Protein AF-0000000072569684 (afdb_homodimer)

Structure (mmCIF, N/CA/C/O backbone):
data_AF-0000000072569684-model_v1
#
loop_
_entity.id
_entity.type
_entity.pdbx_description
1 polymer 'Uridine kinase'
#
loop_
_atom_site.group_PDB
_atom_site.id
_atom_site.type_symbol
_atom_site.label_atom_id
_atom_site.label_alt_id
_atom_site.label_comp_id
_atom_site.label_asym_id
_atom_site.label_entity_id
_atom_site.label_seq_id
_atom_site.pdbx_PDB_ins_code
_atom_site.Cartn_x
_atom_site.Cartn_y
_atom_site.Cartn_z
_atom_site.occupancy
_atom_site.B_iso_or_equiv
_atom_site.auth_seq_id
_atom_site.auth_comp_id
_atom_site.auth_asym_id
_atom_site.auth_atom_id
_atom_site.pdbx_PDB_model_num
ATOM 1 N N . MET A 1 1 ? 12.156 6.102 20.734 1 83.94 1 MET A N 1
ATOM 2 C CA . MET A 1 1 ? 10.703 6.051 20.625 1 83.94 1 MET A CA 1
ATOM 3 C C . MET A 1 1 ? 10.234 6.598 19.281 1 83.94 1 MET A C 1
ATOM 5 O O . MET A 1 1 ? 10.82 7.547 18.75 1 83.94 1 MET A O 1
ATOM 9 N N . SER A 1 2 ? 9.258 5.988 18.484 1 95.56 2 SER A N 1
ATOM 10 C CA . SER A 1 2 ? 8.852 6.32 17.125 1 95.56 2 SER A CA 1
ATOM 11 C C . SER A 1 2 ? 8.078 7.629 17.078 1 95.56 2 SER A C 1
ATOM 13 O O . SER A 1 2 ? 7.301 7.926 17.984 1 95.56 2 SER A O 1
ATOM 15 N N . LYS A 1 3 ? 8.32 8.508 16.219 1 98 3 LYS A N 1
ATOM 16 C CA . LYS A 1 3 ? 7.535 9.703 15.945 1 98 3 LYS A CA 1
ATOM 17 C C . LYS A 1 3 ? 6.422 9.422 14.938 1 98 3 LYS A C 1
ATOM 19 O O . LYS A 1 3 ? 6.574 8.57 14.055 1 98 3 LYS A O 1
ATOM 24 N N . LEU A 1 4 ? 5.359 10.133 15.156 1 98.62 4 LEU A N 1
ATOM 25 C CA . LEU A 1 4 ? 4.238 10.016 14.227 1 98.62 4 LEU A CA 1
ATOM 26 C C . LEU A 1 4 ? 3.965 11.352 13.547 1 98.62 4 LEU A C 1
ATOM 28 O O . LEU A 1 4 ? 3.783 12.375 14.211 1 98.62 4 LEU A O 1
ATOM 32 N N . ILE A 1 5 ? 4.008 11.367 12.25 1 98.75 5 ILE A N 1
ATOM 33 C CA . ILE A 1 5 ? 3.615 12.516 11.453 1 98.75 5 ILE A CA 1
ATOM 34 C C . ILE A 1 5 ? 2.26 12.258 10.797 1 98.75 5 ILE A C 1
ATOM 36 O O . ILE A 1 5 ? 2.086 11.258 10.094 1 98.75 5 ILE A O 1
ATOM 40 N N . ILE A 1 6 ? 1.317 13.086 11.055 1 98.81 6 ILE A N 1
ATOM 41 C CA . ILE A 1 6 ? -0.004 12.969 10.445 1 98.81 6 ILE A CA 1
ATOM 42 C C . ILE A 1 6 ? -0.241 14.141 9.5 1 98.81 6 ILE A C 1
ATOM 44 O O . ILE A 1 6 ? -0.074 15.305 9.883 1 98.81 6 ILE A O 1
ATOM 48 N N . ILE A 1 7 ? -0.603 13.82 8.289 1 98.81 7 ILE A N 1
ATOM 49 C CA . ILE A 1 7 ? -0.907 14.844 7.297 1 98.81 7 ILE A CA 1
ATOM 50 C C . ILE A 1 7 ? -2.314 14.625 6.746 1 98.81 7 ILE A C 1
ATOM 52 O O . ILE A 1 7 ? -2.557 13.672 6 1 98.81 7 ILE A O 1
ATOM 56 N N . ARG A 1 8 ? -3.201 15.516 7.113 1 98.75 8 ARG A N 1
ATOM 57 C CA . ARG A 1 8 ? -4.586 15.461 6.656 1 98.75 8 ARG A CA 1
ATOM 58 C C . ARG A 1 8 ? -4.875 16.578 5.66 1 98.75 8 ARG A C 1
ATOM 60 O O . ARG A 1 8 ? -4.125 17.562 5.582 1 98.75 8 ARG A O 1
ATOM 67 N N . GLY A 1 9 ? -5.969 16.406 4.922 1 97.94 9 GLY A N 1
ATOM 68 C CA . GLY A 1 9 ? -6.453 17.375 3.951 1 97.94 9 GLY A CA 1
ATOM 69 C C . GLY A 1 9 ? -7.301 16.75 2.855 1 97.94 9 GLY A C 1
ATOM 70 O O . GLY A 1 9 ? -7.238 15.547 2.629 1 97.94 9 GLY A O 1
ATOM 71 N N . ASN A 1 10 ? -7.988 17.609 2.119 1 97.56 10 ASN A N 1
ATOM 72 C CA . ASN A 1 10 ? -8.883 17.125 1.073 1 97.56 10 ASN A CA 1
ATOM 73 C C . ASN A 1 10 ? -8.109 16.625 -0.144 1 97.56 10 ASN A C 1
ATOM 75 O O . ASN A 1 10 ? -6.898 16.812 -0.231 1 97.56 10 ASN A O 1
ATOM 79 N N . SER A 1 11 ? -8.883 15.844 -0.98 1 95.62 11 SER A N 1
ATOM 80 C CA . SER A 1 11 ? -8.297 15.367 -2.23 1 95.62 11 SER A CA 1
ATOM 81 C C . SER A 1 11 ? -7.688 16.516 -3.027 1 95.62 11 SER A C 1
ATOM 83 O O . SER A 1 11 ? -8.281 17.594 -3.117 1 95.62 11 SER A O 1
ATOM 85 N N . GLY A 1 12 ? -6.484 16.344 -3.51 1 95.44 12 GLY A N 1
ATOM 86 C CA . GLY A 1 12 ? -5.848 17.344 -4.34 1 95.44 12 GLY A CA 1
ATOM 87 C C . GLY A 1 12 ? -5.066 18.375 -3.535 1 95.44 12 GLY A C 1
ATOM 88 O O . GLY A 1 12 ? -4.5 19.312 -4.102 1 95.44 12 GLY A O 1
ATOM 89 N N . SER A 1 13 ? -4.98 18.25 -2.25 1 96.81 13 SER A N 1
ATOM 90 C CA . SER A 1 13 ? -4.355 19.25 -1.402 1 96.81 13 SER A CA 1
ATOM 91 C C . SER A 1 13 ? -2.838 19.125 -1.411 1 96.81 13 SER A C 1
ATOM 93 O O . SER A 1 13 ? -2.127 20.047 -0.994 1 96.81 13 SER A O 1
ATOM 95 N N . GLY A 1 14 ? -2.322 17.969 -1.805 1 96.25 14 GLY A N 1
ATOM 96 C CA . GLY A 1 14 ? -0.879 17.797 -1.874 1 96.25 14 GLY A CA 1
ATOM 97 C C . GLY A 1 14 ? -0.327 16.938 -0.76 1 96.25 14 GLY A C 1
ATOM 98 O O . GLY A 1 14 ? 0.888 16.766 -0.644 1 96.25 14 GLY A O 1
ATOM 99 N N . LYS A 1 15 ? -1.155 16.312 0.035 1 97.12 15 LYS A N 1
ATOM 100 C CA . LYS A 1 15 ? -0.737 15.477 1.159 1 97.12 15 LYS A CA 1
ATOM 101 C C . LYS A 1 15 ? 0.179 14.344 0.697 1 97.12 15 LYS A C 1
ATOM 103 O O . LYS A 1 15 ? 1.231 14.109 1.293 1 97.12 15 LYS A O 1
ATOM 108 N N . THR A 1 16 ? -0.284 13.672 -0.323 1 97.06 16 THR A N 1
ATOM 109 C CA . THR A 1 16 ? 0.464 12.523 -0.822 1 97.06 16 THR A CA 1
ATOM 110 C C . THR A 1 16 ? 1.847 12.945 -1.309 1 97.06 16 THR A C 1
ATOM 112 O O . THR A 1 16 ? 2.842 12.273 -1.035 1 97.06 16 THR A O 1
ATOM 115 N N . THR A 1 17 ? 1.918 14.039 -1.986 1 96.56 17 THR A N 1
ATOM 116 C CA . THR A 1 17 ? 3.17 14.562 -2.518 1 96.56 17 THR A CA 1
ATOM 117 C C . THR A 1 17 ? 4.156 14.852 -1.391 1 96.56 17 THR A C 1
ATOM 119 O O . THR A 1 17 ? 5.305 14.398 -1.434 1 96.56 17 THR A O 1
ATOM 122 N N . ILE A 1 18 ? 3.738 15.539 -0.38 1 98.38 18 ILE A N 1
ATOM 123 C CA . ILE A 1 18 ? 4.691 15.93 0.652 1 98.38 18 ILE A CA 1
ATOM 124 C C . ILE A 1 18 ? 5.027 14.734 1.531 1 98.38 18 ILE A C 1
ATOM 126 O O . ILE A 1 18 ? 6.145 14.617 2.041 1 98.38 18 ILE A O 1
ATOM 130 N N . ALA A 1 19 ? 4.074 13.805 1.758 1 98.69 19 ALA A N 1
ATOM 131 C CA . ALA A 1 19 ? 4.352 12.586 2.518 1 98.69 19 ALA A CA 1
ATOM 132 C C . ALA A 1 19 ? 5.461 11.773 1.863 1 98.69 19 ALA A C 1
ATOM 134 O O . ALA A 1 19 ? 6.387 11.312 2.541 1 98.69 19 ALA A O 1
ATOM 135 N N . LYS A 1 20 ? 5.383 11.617 0.572 1 97.88 20 LYS A N 1
ATOM 136 C CA . LYS A 1 20 ? 6.398 10.875 -0.169 1 97.88 20 LYS A CA 1
ATOM 137 C C . LYS A 1 20 ? 7.746 11.586 -0.123 1 97.88 20 LYS A C 1
ATOM 139 O O . LYS A 1 20 ? 8.789 10.953 0.049 1 97.88 20 LYS A O 1
ATOM 144 N N . ALA A 1 21 ? 7.707 12.883 -0.291 1 98.19 21 ALA A N 1
ATOM 145 C CA . ALA A 1 21 ? 8.938 13.672 -0.223 1 98.19 21 ALA A CA 1
ATOM 146 C C . ALA A 1 21 ? 9.594 13.539 1.15 1 98.19 21 ALA A C 1
ATOM 148 O O . ALA A 1 21 ? 10.812 13.414 1.252 1 98.19 21 ALA A O 1
ATOM 149 N N . LEU A 1 22 ? 8.781 13.602 2.186 1 98.31 22 LEU A N 1
ATOM 150 C CA . LEU A 1 22 ? 9.281 13.453 3.549 1 98.31 22 LEU A CA 1
ATOM 151 C C . LEU A 1 22 ? 9.93 12.086 3.744 1 98.31 22 LEU A C 1
ATOM 153 O O . LEU A 1 22 ? 11.016 11.984 4.309 1 98.31 22 LEU A O 1
ATOM 157 N N . GLN A 1 23 ? 9.258 11.047 3.289 1 98.31 23 GLN A N 1
ATOM 158 C CA . GLN A 1 23 ? 9.805 9.695 3.416 1 98.31 23 GLN A CA 1
ATOM 159 C C . GLN A 1 23 ? 11.164 9.586 2.727 1 98.31 23 GLN A C 1
ATOM 161 O O . GLN A 1 23 ? 12.102 9.008 3.281 1 98.31 23 GLN A O 1
ATOM 166 N N . GLN A 1 24 ? 11.211 10.148 1.54 1 96.38 24 GLN A N 1
ATOM 167 C CA . GLN A 1 24 ? 12.453 10.117 0.786 1 96.38 24 GLN A CA 1
ATOM 168 C C . GLN A 1 24 ? 13.562 10.875 1.517 1 96.38 24 GLN A C 1
ATOM 170 O O . GLN A 1 24 ? 14.695 10.391 1.609 1 96.38 24 GLN A O 1
ATOM 175 N N . LYS A 1 25 ? 13.25 11.977 2 1 96.5 25 LYS A N 1
ATOM 176 C CA . LYS A 1 25 ? 14.234 12.836 2.65 1 96.5 25 LYS A CA 1
ATOM 177 C C . LYS A 1 25 ? 14.703 12.234 3.971 1 96.5 25 LYS A C 1
ATOM 179 O O . LYS A 1 25 ? 15.883 12.336 4.32 1 96.5 25 LYS A O 1
ATOM 184 N N . LEU A 1 26 ? 13.789 11.672 4.734 1 96.25 26 LEU A N 1
ATOM 185 C CA . LEU A 1 26 ? 14.102 11.117 6.047 1 96.25 26 LEU A CA 1
ATOM 186 C C . LEU A 1 26 ? 14.859 9.805 5.91 1 96.25 26 LEU A C 1
ATOM 188 O O . LEU A 1 26 ? 15.664 9.453 6.781 1 96.25 26 LEU A O 1
ATOM 192 N N . GLY A 1 27 ? 14.586 9.086 4.828 1 89.44 27 GLY A N 1
ATOM 193 C CA . GLY A 1 27 ? 15.43 7.953 4.488 1 89.44 27 GLY A CA 1
ATOM 194 C C . GLY A 1 27 ? 14.984 6.66 5.148 1 89.44 27 GLY A C 1
ATOM 195 O O . GLY A 1 27 ? 13.812 6.289 5.07 1 89.44 27 GLY A O 1
ATOM 196 N N . ASN A 1 28 ? 15.875 6.082 6.043 1 85.88 28 ASN A N 1
ATOM 197 C CA . ASN A 1 28 ? 15.688 4.699 6.477 1 85.88 28 ASN A CA 1
ATOM 198 C C . ASN A 1 28 ? 14.727 4.609 7.66 1 85.88 28 ASN A C 1
ATOM 200 O O . ASN A 1 28 ? 14.695 5.5 8.508 1 85.88 28 ASN A O 1
ATOM 204 N N . ASN A 1 29 ? 13.977 3.531 7.746 1 94.56 29 ASN A N 1
ATOM 205 C CA . ASN A 1 29 ? 13.086 3.135 8.828 1 94.56 29 ASN A CA 1
ATOM 206 C C . ASN A 1 29 ? 11.922 4.113 8.992 1 94.56 29 ASN A C 1
ATOM 208 O O . ASN A 1 29 ? 11.57 4.484 10.109 1 94.56 29 ASN A O 1
ATOM 212 N N . VAL A 1 30 ? 11.523 4.719 7.859 1 98.12 30 VAL A N 1
ATOM 213 C CA . VAL A 1 30 ? 10.344 5.57 7.82 1 98.12 30 VAL A CA 1
ATOM 214 C C . VAL A 1 30 ? 9.211 4.848 7.094 1 98.12 30 VAL A C 1
ATOM 216 O O . VAL A 1 30 ? 9.344 4.504 5.918 1 98.12 30 VAL A O 1
ATOM 219 N N . MET A 1 31 ? 8.172 4.629 7.828 1 98.56 31 MET A N 1
ATOM 220 C CA . MET A 1 31 ? 7 3.949 7.273 1 98.56 31 MET A CA 1
ATOM 221 C C . MET A 1 31 ? 5.945 4.957 6.832 1 98.56 31 MET A C 1
ATOM 223 O O . MET A 1 31 ? 5.613 5.883 7.578 1 98.56 31 MET A O 1
ATOM 227 N N . LEU A 1 32 ? 5.441 4.824 5.629 1 98.88 32 LEU A N 1
ATOM 228 C CA . LEU A 1 32 ? 4.379 5.672 5.102 1 98.88 32 LEU A CA 1
ATOM 229 C C . LEU A 1 32 ? 3.074 4.895 4.977 1 98.88 32 LEU A C 1
ATOM 231 O O . LEU A 1 32 ? 3 3.914 4.234 1 98.88 32 LEU A O 1
ATOM 235 N N . ILE A 1 33 ? 2.104 5.312 5.719 1 98.88 33 ILE A N 1
ATOM 236 C CA . ILE A 1 33 ? 0.753 4.766 5.652 1 98.88 33 ILE A CA 1
ATOM 237 C C . ILE A 1 33 ? -0.161 5.746 4.918 1 98.88 33 ILE A C 1
ATOM 239 O O . ILE A 1 33 ? -0.504 6.805 5.449 1 98.88 33 ILE A O 1
ATOM 243 N N . SER A 1 34 ? -0.512 5.398 3.727 1 98.75 34 SER A N 1
ATOM 244 C CA . SER A 1 34 ? -1.445 6.184 2.924 1 98.75 34 SER A CA 1
ATOM 245 C C . SER A 1 34 ? -2.863 5.633 3.029 1 98.75 34 SER A C 1
ATOM 247 O O . SER A 1 34 ? -3.104 4.465 2.721 1 98.75 34 SER A O 1
ATOM 249 N N . GLN A 1 35 ? -3.738 6.438 3.453 1 98.44 35 GLN A N 1
ATOM 250 C CA . GLN A 1 35 ? -5.137 6.035 3.572 1 98.44 35 GLN A CA 1
ATOM 251 C C . GLN A 1 35 ? -5.652 5.441 2.264 1 98.44 35 GLN A C 1
ATOM 253 O O . GLN A 1 35 ? -6.336 4.418 2.268 1 98.44 35 GLN A O 1
ATOM 258 N N . ASP A 1 36 ? -5.355 6.086 1.163 1 96 36 ASP A N 1
ATOM 259 C CA . ASP A 1 36 ? -5.867 5.637 -0.128 1 96 36 ASP A CA 1
ATOM 260 C C . ASP A 1 36 ? -5.258 4.297 -0.527 1 96 36 ASP A C 1
ATOM 262 O O . ASP A 1 36 ? -5.934 3.447 -1.111 1 96 36 ASP A O 1
ATOM 266 N N . VAL A 1 37 ? -4.004 4.09 -0.281 1 97.38 37 VAL A N 1
ATOM 267 C CA . VAL A 1 37 ? -3.367 2.812 -0.583 1 97.38 37 VAL A CA 1
ATOM 268 C C . VAL A 1 37 ? -4.043 1.698 0.215 1 97.38 37 VAL A C 1
ATOM 270 O O . VAL A 1 37 ? -4.387 0.652 -0.339 1 97.38 37 VAL A O 1
ATOM 273 N N . ILE A 1 38 ? -4.289 1.916 1.515 1 98.31 38 ILE A N 1
ATOM 274 C CA . ILE A 1 38 ? -4.895 0.91 2.381 1 98.31 38 ILE A CA 1
ATOM 275 C C . ILE A 1 38 ? -6.32 0.625 1.918 1 98.31 38 ILE A C 1
ATOM 277 O O . ILE A 1 38 ? -6.715 -0.536 1.778 1 98.31 38 ILE A O 1
ATOM 281 N N . ARG A 1 39 ? -7.07 1.648 1.577 1 96 39 ARG A N 1
ATOM 282 C CA . ARG A 1 39 ? -8.477 1.487 1.237 1 96 39 ARG A CA 1
ATOM 283 C C . ARG A 1 39 ? -8.641 0.929 -0.172 1 96 39 ARG A C 1
ATOM 285 O O . ARG A 1 39 ? -9.375 -0.039 -0.382 1 96 39 ARG A O 1
ATOM 292 N N . ARG A 1 40 ? -7.953 1.563 -1.142 1 93.88 40 ARG A N 1
ATOM 293 C CA . ARG A 1 40 ? -8.25 1.292 -2.545 1 93.88 40 ARG A CA 1
ATOM 294 C C . ARG A 1 40 ? -7.418 0.122 -3.062 1 93.88 40 ARG A C 1
ATOM 296 O O . ARG A 1 40 ? -7.93 -0.737 -3.783 1 93.88 40 ARG A O 1
ATOM 303 N N . GLU A 1 41 ? -6.188 0.118 -2.641 1 95.69 41 GLU A N 1
ATOM 304 C CA . GLU A 1 41 ? -5.305 -0.877 -3.242 1 95.69 41 GLU A CA 1
ATOM 305 C C . GLU A 1 41 ? -5.309 -2.174 -2.438 1 95.69 41 GLU A C 1
ATOM 307 O O . GLU A 1 41 ? -5.355 -3.266 -3.012 1 95.69 41 GLU A O 1
ATOM 312 N N . ILE A 1 42 ? -5.312 -2.078 -1.148 1 98.31 42 ILE A N 1
ATOM 313 C CA . ILE A 1 42 ? -5.137 -3.268 -0.324 1 98.31 42 ILE A CA 1
ATOM 314 C C . ILE A 1 42 ? -6.496 -3.883 -0.009 1 98.31 42 ILE A C 1
ATOM 316 O O . ILE A 1 42 ? -6.703 -5.082 -0.204 1 98.31 42 ILE A O 1
ATOM 320 N N . LEU A 1 43 ? -7.484 -3.051 0.385 1 97.94 43 LEU A N 1
ATOM 321 C CA . LEU A 1 43 ? -8.742 -3.596 0.884 1 97.94 43 LEU A CA 1
ATOM 322 C C . LEU A 1 43 ? -9.844 -3.461 -0.16 1 97.94 43 LEU A C 1
ATOM 324 O O . LEU A 1 43 ? -10.875 -4.129 -0.069 1 97.94 43 LEU A O 1
ATOM 328 N N . HIS A 1 44 ? -9.703 -2.561 -1.106 1 96.12 44 HIS A N 1
ATOM 329 C CA . HIS A 1 44 ? -10.703 -2.293 -2.135 1 96.12 44 HIS A CA 1
ATOM 330 C C . HIS A 1 44 ? -12.047 -1.942 -1.514 1 96.12 44 HIS A C 1
ATOM 332 O O . HIS A 1 44 ? -13.07 -2.557 -1.842 1 96.12 44 HIS A O 1
ATOM 338 N N . VAL A 1 45 ? -12.016 -0.91 -0.632 1 95.69 45 VAL A N 1
ATOM 339 C CA . VAL A 1 45 ? -13.234 -0.505 0.062 1 95.69 45 VAL A CA 1
ATOM 340 C C . VAL A 1 45 ? -13.414 1.008 -0.043 1 95.69 45 VAL A C 1
ATOM 342 O O . VAL A 1 45 ? -12.453 1.733 -0.314 1 95.69 45 VAL A O 1
ATOM 345 N N . HIS A 1 46 ? -14.586 1.469 0.174 1 92.44 46 HIS A N 1
ATOM 346 C CA . HIS A 1 46 ? -14.891 2.895 0.231 1 92.44 46 HIS A CA 1
ATOM 347 C C . HIS A 1 46 ? -14.648 3.455 1.628 1 92.44 46 HIS A C 1
ATOM 349 O O . HIS A 1 46 ? -14.586 2.701 2.602 1 92.44 46 HIS A O 1
ATOM 355 N N . ASP A 1 47 ? -14.5 4.738 1.71 1 94.44 47 ASP A N 1
ATOM 356 C CA . ASP A 1 47 ? -14.414 5.398 3.01 1 94.44 47 ASP A CA 1
ATOM 357 C C . ASP A 1 47 ? -15.812 5.629 3.594 1 94.44 47 ASP A C 1
ATOM 359 O O . ASP A 1 47 ? -16.812 5.344 2.941 1 94.44 47 ASP A O 1
ATOM 363 N N . GLY A 1 48 ? -15.844 6.066 4.953 1 94.12 48 GLY A N 1
ATOM 364 C CA . GLY A 1 48 ? -17.109 6.324 5.629 1 94.12 48 GLY A CA 1
ATOM 365 C C . GLY A 1 48 ? -17.031 6.145 7.133 1 94.12 48 GLY A C 1
ATOM 366 O O . GLY A 1 48 ? -15.953 5.887 7.676 1 94.12 48 GLY A O 1
ATOM 367 N N . ILE A 1 49 ? -18.062 6.344 7.91 1 91.31 49 ILE A N 1
ATOM 368 C CA . ILE A 1 49 ? -18.156 6.27 9.367 1 91.31 49 ILE A CA 1
ATOM 369 C C . ILE A 1 49 ? -17.672 4.902 9.844 1 91.31 49 ILE A C 1
ATOM 371 O O . ILE A 1 49 ? -16.984 4.801 10.852 1 91.31 49 ILE A O 1
ATOM 375 N N . ASP A 1 50 ? -17.875 3.85 9.148 1 90.69 50 ASP A N 1
ATOM 376 C CA . ASP A 1 50 ? -17.484 2.49 9.516 1 90.69 50 ASP A CA 1
ATOM 377 C C . ASP A 1 50 ? -16.609 1.863 8.43 1 90.69 50 ASP A C 1
ATOM 379 O O . ASP A 1 50 ? -16.812 0.705 8.055 1 90.69 50 ASP A O 1
ATOM 383 N N . THR A 1 51 ? -15.695 2.732 8.133 1 93.88 51 THR A N 1
ATOM 384 C CA . THR A 1 51 ? -14.828 2.234 7.07 1 93.88 51 THR A CA 1
ATOM 385 C C . THR A 1 51 ? -14.047 1.012 7.543 1 93.88 51 THR A C 1
ATOM 387 O O . THR A 1 51 ? -13.578 0.968 8.68 1 93.88 51 THR A O 1
ATOM 390 N N . LYS A 1 52 ? -13.867 0.071 6.695 1 94.56 52 LYS A N 1
ATOM 391 C CA . LYS A 1 52 ? -13.117 -1.152 6.969 1 94.56 52 LYS A CA 1
ATOM 392 C C . LYS A 1 52 ? -11.617 -0.883 7.008 1 94.56 52 LYS A C 1
ATOM 394 O O . LYS A 1 52 ? -10.844 -1.719 7.477 1 94.56 52 LYS A O 1
ATOM 399 N N . ALA A 1 53 ? -11.234 0.275 6.559 1 96.69 53 ALA A N 1
ATOM 400 C CA . ALA A 1 53 ? -9.82 0.616 6.512 1 96.69 53 ALA A CA 1
ATOM 401 C C . ALA A 1 53 ? -9.297 0.972 7.902 1 96.69 53 ALA A C 1
ATOM 403 O O . ALA A 1 53 ? -8.109 0.795 8.188 1 96.69 53 ALA A O 1
ATOM 404 N N . LEU A 1 54 ? -10.203 1.471 8.727 1 98.06 54 LEU A N 1
ATOM 405 C CA . LEU A 1 54 ? -9.82 2.029 10.016 1 98.06 54 LEU A CA 1
ATOM 406 C C . LEU A 1 54 ? -9.094 0.99 10.867 1 98.06 54 LEU A C 1
ATOM 408 O O . LEU A 1 54 ? -7.996 1.246 11.367 1 98.06 54 LEU A O 1
ATOM 412 N N . PRO A 1 55 ? -9.57 -0.268 11.031 1 98 55 PRO A N 1
ATOM 413 C CA . PRO A 1 55 ? -8.859 -1.255 11.852 1 98 55 PRO A CA 1
ATOM 414 C C . PRO A 1 55 ? -7.469 -1.586 11.297 1 98 55 PRO A C 1
ATOM 416 O O . PRO A 1 55 ? -6.52 -1.752 12.07 1 98 55 PRO A O 1
ATOM 419 N N . LEU A 1 56 ? -7.336 -1.668 10.016 1 98.5 56 LEU A N 1
ATOM 420 C CA . LEU A 1 56 ? -6.031 -1.991 9.445 1 98.5 56 LEU A CA 1
ATOM 421 C C . LEU A 1 56 ? -5.059 -0.829 9.617 1 98.5 56 LEU A C 1
ATOM 423 O O . LEU A 1 56 ? -3.877 -1.039 9.898 1 98.5 56 LEU A O 1
ATOM 427 N N . ILE A 1 57 ? -5.543 0.408 9.438 1 98.75 57 ILE A N 1
ATOM 428 C CA . ILE A 1 57 ? -4.676 1.565 9.641 1 98.75 57 ILE A CA 1
ATOM 429 C C . ILE A 1 57 ? -4.176 1.589 11.086 1 98.75 57 ILE A C 1
ATOM 431 O O . ILE A 1 57 ? -2.996 1.854 11.336 1 98.75 57 ILE A O 1
ATOM 435 N N . LYS A 1 58 ? -5.062 1.265 12.023 1 98.62 58 LYS A N 1
ATOM 436 C CA . LYS A 1 58 ? -4.656 1.188 13.422 1 98.62 58 LYS A CA 1
ATOM 437 C C . LYS A 1 58 ? -3.574 0.128 13.617 1 98.62 58 LYS A C 1
ATOM 439 O O . LYS A 1 58 ? -2.578 0.371 14.305 1 98.62 58 LYS A O 1
ATOM 444 N N . GLU A 1 59 ? -3.766 -1.023 13.008 1 98.44 59 GLU A N 1
ATOM 445 C CA . GLU A 1 59 ? -2.783 -2.102 13.078 1 98.44 59 GLU A CA 1
ATOM 446 C C . GLU A 1 59 ? -1.433 -1.655 12.523 1 98.44 59 GLU A C 1
ATOM 448 O O . GLU A 1 59 ? -0.39 -1.921 13.125 1 98.44 59 GLU A O 1
ATOM 453 N N . LEU A 1 60 ? -1.469 -0.957 11.461 1 98.69 60 LEU A N 1
ATOM 454 C CA . LEU A 1 60 ? -0.242 -0.532 10.797 1 98.69 60 LEU A CA 1
ATOM 455 C C . LEU A 1 60 ? 0.462 0.556 11.602 1 98.69 60 LEU A C 1
ATOM 457 O O . LEU A 1 60 ? 1.693 0.594 11.656 1 98.69 60 LEU A O 1
ATOM 461 N N . ILE A 1 61 ? -0.302 1.443 12.156 1 98.75 61 ILE A N 1
ATOM 462 C CA . ILE A 1 61 ? 0.276 2.484 13 1 98.75 61 ILE A CA 1
ATOM 463 C C . ILE A 1 61 ? 1.026 1.846 14.172 1 98.75 61 ILE A C 1
ATOM 465 O O . ILE A 1 61 ? 2.152 2.242 14.484 1 98.75 61 ILE A O 1
ATOM 469 N N . LEU A 1 62 ? 0.448 0.86 14.805 1 98.38 62 LEU A N 1
ATOM 470 C CA . LEU A 1 62 ? 1.068 0.194 15.938 1 98.38 62 LEU A CA 1
ATOM 471 C C . LEU A 1 62 ? 2.293 -0.602 15.5 1 98.38 62 LEU A C 1
ATOM 473 O O . LEU A 1 62 ? 3.314 -0.608 16.203 1 98.38 62 LEU A O 1
ATOM 477 N N . TYR A 1 63 ? 2.172 -1.262 14.391 1 98.44 63 TYR A N 1
ATOM 478 C CA . TYR A 1 63 ? 3.336 -1.945 13.844 1 98.44 63 TYR A CA 1
ATOM 479 C C . TYR A 1 63 ? 4.484 -0.969 13.609 1 98.44 63 TYR A C 1
ATOM 481 O O . TYR A 1 63 ? 5.621 -1.233 14.008 1 98.44 63 TYR A O 1
ATOM 489 N N . GLY A 1 64 ? 4.168 0.163 12.898 1 98.19 64 GLY A N 1
ATOM 490 C CA . GLY A 1 64 ? 5.18 1.174 12.633 1 98.19 64 GLY A CA 1
ATOM 491 C C . GLY A 1 64 ? 5.805 1.733 13.898 1 98.19 64 GLY A C 1
ATOM 492 O O . GLY A 1 64 ? 7.02 1.941 13.953 1 98.19 64 GLY A O 1
ATOM 493 N N . LYS A 1 65 ? 4.957 1.952 14.898 1 98.38 65 LYS A N 1
ATOM 494 C CA . LYS A 1 65 ? 5.453 2.463 16.172 1 98.38 65 LYS A CA 1
ATOM 495 C C . LYS A 1 65 ? 6.535 1.552 16.75 1 98.38 65 LYS A C 1
ATOM 497 O O . LYS A 1 65 ? 7.543 2.029 17.266 1 98.38 65 LYS A O 1
ATOM 502 N N . ASP A 1 66 ? 6.34 0.228 16.578 1 97.75 66 ASP A N 1
ATOM 503 C CA . ASP A 1 66 ? 7.211 -0.75 17.219 1 97.75 66 ASP A CA 1
ATOM 504 C C . ASP A 1 66 ? 8.414 -1.087 16.328 1 97.75 66 ASP A C 1
ATOM 506 O O . ASP A 1 66 ? 9.398 -1.646 16.812 1 97.75 66 ASP A O 1
ATOM 510 N N . ASN A 1 67 ? 8.367 -0.703 15.055 1 97.06 67 ASN A N 1
ATOM 511 C CA . ASN A 1 67 ? 9.375 -1.252 14.156 1 97.06 67 ASN A CA 1
ATOM 512 C C . ASN A 1 67 ? 10.07 -0.154 13.359 1 97.06 67 ASN A C 1
ATOM 514 O O . ASN A 1 67 ? 11.047 -0.418 12.648 1 97.06 67 ASN A O 1
ATOM 518 N N . CYS A 1 68 ? 9.609 1.088 13.422 1 97.5 68 CYS A N 1
ATOM 519 C CA . CYS A 1 68 ? 10.164 2.172 12.625 1 97.5 68 CYS A CA 1
ATOM 520 C C . CYS A 1 68 ? 10.492 3.381 13.492 1 97.5 68 CYS A C 1
ATOM 522 O O . CYS A 1 68 ? 9.938 3.535 14.578 1 97.5 68 CYS A O 1
ATOM 524 N N . ASP A 1 69 ? 11.383 4.23 13.031 1 97.25 69 ASP A N 1
ATOM 525 C CA . ASP A 1 69 ? 11.734 5.457 13.734 1 97.25 69 ASP A CA 1
ATOM 526 C C . ASP A 1 69 ? 10.648 6.52 13.562 1 97.25 69 ASP A C 1
ATOM 528 O O . ASP A 1 69 ? 10.398 7.312 14.469 1 97.25 69 ASP A O 1
ATOM 532 N N . ILE A 1 70 ? 10.078 6.52 12.391 1 98.31 70 ILE A N 1
ATOM 533 C CA . ILE A 1 70 ? 9.047 7.496 12.078 1 98.31 70 ILE A CA 1
ATOM 534 C C . ILE A 1 70 ? 7.93 6.828 11.281 1 98.31 70 ILE A C 1
ATOM 536 O O . ILE A 1 70 ? 8.195 6.012 10.391 1 98.31 70 ILE A O 1
ATOM 540 N N . VAL A 1 71 ? 6.734 7.141 11.625 1 98.75 71 VAL A N 1
ATOM 541 C CA . VAL A 1 71 ? 5.551 6.746 10.867 1 98.75 71 VAL A CA 1
ATOM 542 C C . VAL A 1 71 ? 4.867 7.984 10.289 1 98.75 71 VAL A C 1
ATOM 544 O O . VAL A 1 71 ? 4.617 8.953 11.008 1 98.75 71 VAL A O 1
ATOM 547 N N . ILE A 1 72 ? 4.656 7.984 9.031 1 98.88 72 ILE A N 1
ATOM 548 C CA . ILE A 1 72 ? 3.891 9.023 8.359 1 98.88 72 ILE A CA 1
ATOM 549 C C . ILE A 1 72 ? 2.516 8.484 7.973 1 98.88 72 ILE A C 1
ATOM 551 O O . ILE A 1 72 ? 2.41 7.461 7.297 1 98.88 72 ILE A O 1
ATOM 555 N N . LEU A 1 73 ? 1.501 9.078 8.43 1 98.94 73 LEU A N 1
ATOM 556 C CA . LEU A 1 73 ? 0.12 8.789 8.062 1 98.94 73 LEU A CA 1
ATOM 557 C C . LEU A 1 73 ? -0.478 9.938 7.25 1 98.94 73 LEU A C 1
ATOM 559 O O . LEU A 1 73 ? -0.49 11.086 7.703 1 98.94 73 LEU A O 1
ATOM 563 N N . GLU A 1 74 ? -0.939 9.633 6.055 1 98.88 74 GLU A N 1
ATOM 564 C CA . GLU A 1 74 ? -1.529 10.711 5.273 1 98.88 74 GLU A CA 1
ATOM 565 C C . GLU A 1 74 ? -2.861 10.289 4.664 1 98.88 74 GLU A C 1
ATOM 567 O O . GLU A 1 74 ? -3.061 9.117 4.344 1 98.88 74 GLU A O 1
ATOM 572 N N . GLY A 1 75 ? -3.766 11.18 4.508 1 98.31 75 GLY A N 1
ATOM 573 C CA . GLY A 1 75 ? -5.074 10.977 3.906 1 98.31 75 GLY A CA 1
ATOM 574 C C . GLY A 1 75 ? -6.062 12.078 4.227 1 98.31 75 GLY A C 1
ATOM 575 O O . GLY A 1 75 ? -5.727 13.031 4.938 1 98.31 75 GLY A O 1
ATOM 576 N N . ILE A 1 76 ? -7.234 12.008 3.609 1 98 76 ILE A N 1
ATOM 577 C CA . ILE A 1 76 ? -8.305 12.906 4.027 1 98 76 ILE A CA 1
ATOM 578 C C . ILE A 1 76 ? -8.578 12.727 5.52 1 98 76 ILE A C 1
ATOM 580 O O . ILE A 1 76 ? -8.602 13.703 6.273 1 98 76 ILE A O 1
ATOM 584 N N . LEU A 1 77 ? -8.789 11.484 5.949 1 98.06 77 LEU A N 1
ATOM 585 C CA . LEU A 1 77 ? -8.906 11.133 7.359 1 98.06 77 LEU A CA 1
ATOM 586 C C . LEU A 1 77 ? -9.922 12.039 8.055 1 98.06 77 LEU A C 1
ATOM 588 O O . LEU A 1 77 ? -9.57 12.758 9 1 98.06 77 LEU A O 1
ATOM 592 N N . ASN A 1 78 ? -11.125 11.891 7.547 1 97.69 78 ASN A N 1
ATOM 593 C CA . ASN A 1 78 ? -12.234 12.617 8.164 1 97.69 78 ASN A CA 1
ATOM 594 C C . ASN A 1 78 ? -12.203 12.5 9.688 1 97.69 78 ASN A C 1
ATOM 596 O O . ASN A 1 78 ? -12.172 11.391 10.227 1 97.69 78 ASN A O 1
ATOM 600 N N . SER A 1 79 ? -12.25 13.68 10.375 1 97.44 79 SER A N 1
ATOM 601 C CA . SER A 1 79 ? -12.008 13.688 11.812 1 97.44 79 SER A CA 1
ATOM 602 C C . SER A 1 79 ? -13.086 12.906 12.562 1 97.44 79 SER A C 1
ATOM 604 O O . SER A 1 79 ? -12.805 12.281 13.586 1 97.44 79 SER A O 1
ATOM 606 N N . ASP A 1 80 ? -14.281 12.859 12.008 1 96.44 80 ASP A N 1
ATOM 607 C CA . ASP A 1 80 ? -15.367 12.125 12.656 1 96.44 80 ASP A CA 1
ATOM 608 C C . ASP A 1 80 ? -15.227 10.625 12.414 1 96.44 80 ASP A C 1
ATOM 610 O O . ASP A 1 80 ? -15.391 9.828 13.344 1 96.44 80 ASP A O 1
ATOM 614 N N . TRP A 1 81 ? -14.961 10.297 11.234 1 97.25 81 TRP A N 1
ATOM 615 C CA . TRP A 1 81 ? -14.891 8.891 10.859 1 97.25 81 TRP A CA 1
ATOM 616 C C . TRP A 1 81 ? -13.695 8.211 11.523 1 97.25 81 TRP A C 1
ATOM 618 O O . TRP A 1 81 ? -13.758 7.023 11.859 1 97.25 81 TRP A O 1
ATOM 628 N N . TYR A 1 82 ? -12.57 9.016 11.695 1 97.88 82 TYR A N 1
ATOM 629 C CA . TYR A 1 82 ? -11.32 8.43 12.164 1 97.88 82 TYR A CA 1
ATOM 630 C C . TYR A 1 82 ? -11.008 8.883 13.594 1 97.88 82 TYR A C 1
ATOM 632 O O . TYR A 1 82 ? -9.859 8.828 14.023 1 97.88 82 TYR A O 1
ATOM 640 N N . HIS A 1 83 ? -11.938 9.281 14.344 1 97.31 83 HIS A N 1
ATOM 641 C CA . HIS A 1 83 ? -11.711 9.844 15.672 1 97.31 83 HIS A CA 1
ATOM 642 C C . HIS A 1 83 ? -11.023 8.836 16.594 1 97.31 83 HIS A C 1
ATOM 644 O O . HIS A 1 83 ? -10.156 9.203 17.375 1 97.31 83 HIS A O 1
ATOM 650 N N . THR A 1 84 ? -11.398 7.527 16.5 1 97.94 84 THR A N 1
ATOM 651 C CA . THR A 1 84 ? -10.797 6.539 17.375 1 97.94 84 THR A CA 1
ATOM 652 C C . THR A 1 84 ? -9.328 6.309 17.016 1 97.94 84 THR A C 1
ATOM 654 O O . THR A 1 84 ? -8.531 5.922 17.875 1 97.94 84 THR A O 1
ATOM 657 N N . LEU A 1 85 ? -9.039 6.516 15.75 1 98.31 85 LEU A N 1
ATOM 658 C CA . LEU A 1 85 ? -7.641 6.441 15.336 1 98.31 85 LEU A CA 1
ATOM 659 C C . LEU A 1 85 ? -6.812 7.535 16 1 98.31 85 LEU A C 1
ATOM 661 O O . LEU A 1 85 ? -5.727 7.266 16.516 1 98.31 85 LEU A O 1
ATOM 665 N N . PHE A 1 86 ? -7.324 8.727 16.016 1 98.06 86 PHE A N 1
ATOM 666 C CA . PHE A 1 86 ? -6.605 9.844 16.609 1 98.06 86 PHE A CA 1
ATOM 667 C C . PHE A 1 86 ? -6.461 9.656 18.109 1 98.06 86 PHE A C 1
ATOM 669 O O . PHE A 1 86 ? -5.418 9.984 18.688 1 98.06 86 PHE A O 1
ATOM 676 N N . GLU A 1 87 ? -7.457 9.094 18.719 1 98.06 87 GLU A N 1
ATOM 677 C CA . GLU A 1 87 ? -7.367 8.781 20.141 1 98.06 87 GLU A CA 1
ATOM 678 C C . GLU A 1 87 ? -6.273 7.75 20.406 1 98.06 87 GLU A C 1
ATOM 680 O O . GLU A 1 87 ? -5.488 7.906 21.344 1 98.06 87 GLU A O 1
ATOM 685 N N . LEU A 1 88 ? -6.281 6.742 19.594 1 98.38 88 LEU A N 1
ATOM 686 C CA . LEU A 1 88 ? -5.266 5.703 19.734 1 98.38 88 LEU A CA 1
ATOM 687 C C . LEU A 1 88 ? -3.865 6.289 19.578 1 98.38 88 LEU A C 1
ATOM 689 O O . LEU A 1 88 ? -2.977 5.992 20.391 1 98.38 88 LEU A O 1
ATOM 693 N N . THR A 1 89 ? -3.701 7.129 18.562 1 98.12 89 THR A N 1
ATOM 694 C CA . THR A 1 89 ? -2.371 7.672 18.312 1 98.12 89 THR A CA 1
ATOM 695 C C . THR A 1 89 ? -1.941 8.609 19.438 1 98.12 89 THR A C 1
ATOM 697 O O . THR A 1 89 ? -0.771 8.625 19.828 1 98.12 89 THR A O 1
ATOM 700 N N . LYS A 1 90 ? -2.852 9.406 19.922 1 97.56 90 LYS A N 1
ATOM 701 C CA . LYS A 1 90 ? -2.543 10.266 21.062 1 97.56 90 LYS A CA 1
ATOM 702 C C . LYS A 1 90 ? -2.064 9.445 22.266 1 97.56 90 LYS A C 1
ATOM 704 O O . LYS A 1 90 ? -1.098 9.82 22.922 1 97.56 90 LYS A O 1
ATOM 709 N N . PHE A 1 91 ? -2.723 8.352 22.484 1 97.81 91 PHE A N 1
ATOM 710 C CA . PHE A 1 91 ? -2.398 7.488 23.625 1 97.81 91 PHE A CA 1
ATOM 711 C C . PHE A 1 91 ? -1.045 6.82 23.422 1 97.81 91 PHE A C 1
ATOM 713 O O . PHE A 1 91 ? -0.236 6.754 24.344 1 97.81 91 PHE A O 1
ATOM 720 N N . LYS A 1 92 ? -0.769 6.371 22.266 1 98.06 92 LYS A N 1
ATOM 721 C CA . LYS A 1 92 ? 0.389 5.516 22.016 1 98.06 92 LYS A CA 1
ATOM 722 C C . LYS A 1 92 ? 1.642 6.352 21.766 1 98.06 92 LYS A C 1
ATOM 724 O O . LYS A 1 92 ? 2.752 5.934 22.094 1 98.06 92 LYS A O 1
ATOM 729 N N . PHE A 1 93 ? 1.513 7.562 21.172 1 97.56 93 PHE A N 1
ATOM 730 C CA . PHE A 1 93 ? 2.676 8.344 20.781 1 97.56 93 PHE A CA 1
ATOM 731 C C . PHE A 1 93 ? 2.887 9.523 21.719 1 97.56 93 PHE A C 1
ATOM 733 O O . PHE A 1 93 ? 3.979 10.094 21.766 1 97.56 93 PHE A O 1
ATOM 740 N N . GLU A 1 94 ? 1.763 9.93 22.344 1 94.88 94 GLU A N 1
ATOM 741 C CA . GLU A 1 94 ? 1.823 11.008 23.328 1 94.88 94 GLU A CA 1
ATOM 742 C C . GLU A 1 94 ? 2.373 12.289 22.703 1 94.88 94 GLU A C 1
ATOM 744 O O . GLU A 1 94 ? 1.792 12.82 21.75 1 94.88 94 GLU A O 1
ATOM 749 N N . ASP A 1 95 ? 3.58 12.758 23.125 1 92.25 95 ASP A N 1
ATOM 750 C CA . ASP A 1 95 ? 4.09 14.055 22.688 1 92.25 95 ASP A CA 1
ATOM 751 C C . ASP A 1 95 ? 4.926 13.906 21.406 1 92.25 95 ASP A C 1
ATOM 753 O O . ASP A 1 95 ? 5.488 14.891 20.922 1 92.25 95 ASP A O 1
ATOM 757 N N . LYS A 1 96 ? 4.957 12.781 20.828 1 96.75 96 LYS A N 1
ATOM 758 C CA . LYS A 1 96 ? 5.746 12.539 19.641 1 96.75 96 LYS A CA 1
ATOM 759 C C . LYS A 1 96 ? 4.863 12.508 18.391 1 96.75 96 LYS A C 1
ATOM 761 O O . LYS A 1 96 ? 5.055 11.664 17.5 1 96.75 96 LYS A O 1
ATOM 766 N N . ILE A 1 97 ? 3.824 13.328 18.422 1 97.94 97 ILE A N 1
ATOM 767 C CA . ILE A 1 97 ? 2.928 13.469 1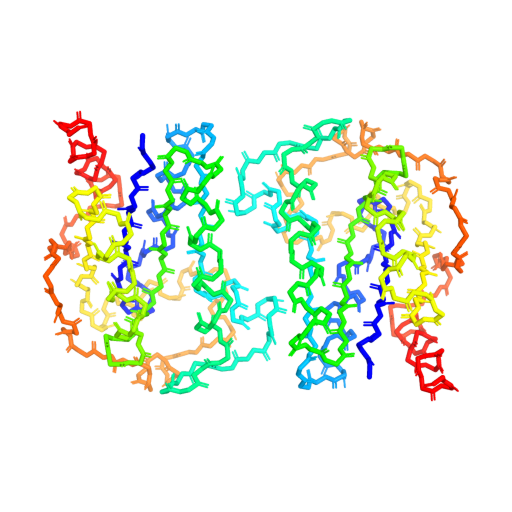7.281 1 97.94 97 ILE A CA 1
ATOM 768 C C . ILE A 1 97 ? 3.125 14.836 16.641 1 97.94 97 ILE A C 1
ATOM 770 O O . ILE A 1 97 ? 3.127 15.859 17.328 1 97.94 97 ILE A O 1
ATOM 774 N N . PHE A 1 98 ? 3.287 14.828 15.375 1 98.38 98 PHE A N 1
ATOM 775 C CA . PHE A 1 98 ? 3.336 16.016 14.539 1 98.38 98 PHE A CA 1
ATOM 776 C C . PHE A 1 98 ? 2.215 16 13.508 1 98.38 98 PHE A C 1
ATOM 778 O O . PHE A 1 98 ? 2.281 15.273 12.516 1 98.38 98 PHE A O 1
ATOM 785 N N . ALA A 1 99 ? 1.226 16.844 13.781 1 98.5 99 ALA A N 1
ATOM 786 C CA . ALA A 1 99 ? -0.004 16.797 12.992 1 98.5 99 ALA A CA 1
ATOM 787 C C . ALA A 1 99 ? -0.174 18.062 12.156 1 98.5 99 ALA A C 1
ATOM 789 O O . ALA A 1 99 ? 0.032 19.172 12.656 1 98.5 99 ALA A O 1
ATOM 790 N N . TYR A 1 100 ? -0.574 17.844 10.922 1 98.75 100 TYR A N 1
ATOM 791 C CA . TYR A 1 100 ? -0.746 18.938 9.969 1 98.75 100 TYR A CA 1
ATOM 792 C C . TYR A 1 100 ? -2.041 18.781 9.188 1 98.75 100 TYR A C 1
ATOM 794 O O . TYR A 1 100 ? -2.447 17.656 8.867 1 98.75 100 TYR A O 1
ATOM 802 N N . TYR A 1 101 ? -2.639 19.906 8.875 1 98.56 101 TYR A N 1
ATOM 803 C CA . TYR A 1 101 ? -3.785 19.953 7.973 1 98.56 101 TYR A CA 1
ATOM 804 C C . TYR A 1 101 ? -3.51 20.844 6.773 1 98.56 101 TYR A C 1
ATOM 806 O O . TYR A 1 101 ? -3.189 22.031 6.938 1 98.56 101 TYR A O 1
ATOM 814 N N . TYR A 1 102 ? -3.568 20.266 5.645 1 98.25 102 TYR A N 1
ATOM 815 C CA . TYR A 1 102 ? -3.328 21.016 4.414 1 98.25 102 TYR A CA 1
ATOM 816 C C . TYR A 1 102 ? -4.602 21.703 3.938 1 98.25 102 TYR A C 1
ATOM 818 O O . TYR A 1 102 ? -5.414 21.094 3.236 1 98.25 102 TYR A O 1
ATOM 826 N N . ASP A 1 103 ? -4.719 22.969 4.234 1 97.62 103 ASP A N 1
ATOM 827 C CA . ASP A 1 103 ? -5.906 23.766 3.941 1 97.62 103 ASP A CA 1
ATOM 828 C C . ASP A 1 103 ? -5.785 24.453 2.59 1 97.62 103 ASP A C 1
ATOM 830 O O . ASP A 1 103 ? -5.27 25.578 2.506 1 97.62 103 ASP A O 1
ATOM 834 N N . ILE A 1 104 ? -6.316 23.812 1.594 1 97.5 104 ILE A N 1
ATOM 835 C CA . ILE A 1 104 ? -6.301 24.312 0.219 1 97.5 104 ILE A CA 1
ATOM 836 C C . ILE A 1 104 ? -7.73 24.547 -0.259 1 97.5 104 ILE A C 1
ATOM 838 O O . ILE A 1 104 ? -8.602 23.688 -0.083 1 97.5 104 ILE A O 1
ATOM 842 N N . PRO A 1 105 ? -8.016 25.703 -0.856 1 97.38 105 PRO A N 1
ATOM 843 C CA . PRO A 1 105 ? -9.367 25.953 -1.366 1 97.38 105 PRO A CA 1
ATOM 844 C C . PRO A 1 105 ? -9.797 24.922 -2.404 1 97.38 105 PRO A C 1
ATOM 846 O O . PRO A 1 105 ? -8.977 24.438 -3.186 1 97.38 105 PRO A O 1
ATOM 849 N N . PHE A 1 106 ? -11.109 24.672 -2.445 1 97.5 106 PHE A N 1
ATOM 850 C CA . PHE A 1 106 ? -11.672 23.641 -3.32 1 97.5 106 PHE A CA 1
ATOM 851 C C . PHE A 1 106 ? -11.273 23.891 -4.77 1 97.5 106 PHE A C 1
ATOM 853 O O . PHE A 1 106 ? -10.828 22.984 -5.465 1 97.5 106 PHE A O 1
ATOM 860 N N . GLU A 1 107 ? -11.391 25.094 -5.23 1 96.56 107 GLU A N 1
ATOM 861 C CA . GLU A 1 107 ? -11.102 25.438 -6.621 1 96.56 107 GLU A CA 1
ATOM 862 C C . GLU A 1 107 ? -9.656 25.125 -6.98 1 96.56 107 GLU A C 1
ATOM 864 O O . GLU A 1 107 ? -9.375 24.641 -8.086 1 96.56 107 GLU A O 1
ATOM 869 N N . GLU A 1 108 ? -8.828 25.375 -6.012 1 96.38 108 GLU A N 1
ATOM 870 C CA . GLU A 1 108 ? -7.422 25.078 -6.23 1 96.38 108 GLU A CA 1
ATOM 871 C C . GLU A 1 108 ? -7.184 23.578 -6.297 1 96.38 108 GLU A C 1
ATOM 873 O O . GLU A 1 108 ? -6.359 23.109 -7.082 1 96.38 108 GLU A O 1
ATOM 878 N N . THR A 1 109 ? -7.867 22.781 -5.5 1 96.81 109 THR A N 1
ATOM 879 C CA . THR A 1 109 ? -7.688 21.344 -5.484 1 96.81 109 THR A CA 1
ATOM 880 C C . THR A 1 109 ? -8.125 20.719 -6.809 1 96.81 109 THR A C 1
ATOM 882 O O . THR A 1 109 ? -7.523 19.75 -7.281 1 96.81 109 THR A O 1
ATOM 885 N N . ILE A 1 110 ? -9.164 21.281 -7.379 1 95.69 110 ILE A N 1
ATOM 886 C CA . ILE A 1 110 ? -9.672 20.797 -8.664 1 95.69 110 ILE A CA 1
ATOM 887 C C . ILE A 1 110 ? -8.609 21 -9.742 1 95.69 110 ILE A C 1
ATOM 889 O O . ILE A 1 110 ? -8.352 20.094 -10.539 1 95.69 110 ILE A O 1
ATOM 893 N N . LEU A 1 111 ? -8.008 22.172 -9.75 1 94.94 111 LEU A N 1
ATOM 894 C CA . LEU A 1 111 ? -6.961 22.484 -10.727 1 94.94 111 LEU A CA 1
ATOM 895 C C . LEU A 1 111 ? -5.793 21.516 -10.586 1 94.94 111 LEU A C 1
ATOM 897 O O . LEU A 1 111 ? -5.289 21 -11.586 1 94.94 111 LEU A O 1
ATOM 901 N N . ARG A 1 112 ? -5.406 21.25 -9.414 1 93.75 112 ARG A N 1
ATOM 902 C CA . ARG A 1 112 ? -4.309 20.312 -9.141 1 93.75 112 ARG A CA 1
ATOM 903 C C . ARG A 1 112 ? -4.676 18.906 -9.562 1 93.75 112 ARG A C 1
ATOM 905 O O . ARG A 1 112 ? -3.82 18.141 -10.039 1 93.75 112 ARG A O 1
ATOM 912 N N . HIS A 1 113 ? -5.906 18.516 -9.375 1 93.88 113 HIS A N 1
ATOM 913 C CA . HIS A 1 113 ? -6.371 17.172 -9.695 1 93.88 113 HIS A CA 1
ATOM 914 C C . HIS A 1 113 ? -6.168 16.859 -11.172 1 93.88 113 HIS A C 1
ATOM 916 O O . HIS A 1 113 ? -5.719 15.758 -11.523 1 93.88 113 HIS A O 1
ATOM 922 N N . TYR A 1 114 ? -6.344 17.828 -11.961 1 92.06 114 TYR A N 1
ATOM 923 C CA . TYR A 1 114 ? -6.293 17.625 -13.406 1 92.06 114 TYR A CA 1
ATOM 924 C C . TYR A 1 114 ? -4.855 17.438 -13.875 1 92.06 114 TYR A C 1
ATOM 926 O O . TYR A 1 114 ? -4.617 17 -15.008 1 92.06 114 TYR A O 1
ATOM 934 N N . THR A 1 115 ? -3.879 17.734 -13.062 1 89.94 115 THR A N 1
ATOM 935 C CA . THR A 1 115 ? -2.477 17.547 -13.414 1 89.94 115 THR A CA 1
ATOM 936 C C . THR A 1 115 ? -1.968 16.203 -12.938 1 89.94 115 THR A C 1
ATOM 938 O O . THR A 1 115 ? -0.844 15.805 -13.258 1 89.94 115 THR A O 1
ATOM 941 N N . LYS A 1 116 ? -2.793 15.43 -12.242 1 88.12 116 LYS A N 1
ATOM 942 C CA . LYS A 1 116 ? -2.381 14.148 -11.68 1 88.12 116 LYS A CA 1
ATOM 943 C C . LYS A 1 116 ? -2.49 13.031 -12.719 1 88.12 116 LYS A C 1
ATOM 945 O O . LYS A 1 116 ? -3.338 13.094 -13.617 1 88.12 116 LYS A O 1
ATOM 950 N N . SER A 1 117 ? -1.7 11.984 -12.531 1 81.25 117 SER A N 1
ATOM 951 C CA . SER A 1 117 ? -1.727 10.828 -13.422 1 81.25 117 SER A CA 1
ATOM 952 C C . SER A 1 117 ? -3.025 10.047 -13.273 1 81.25 117 SER A C 1
ATOM 954 O O . SER A 1 117 ? -3.477 9.398 -14.219 1 81.25 117 SER A O 1
ATOM 956 N N . ASN A 1 118 ? -3.697 10.227 -12.086 1 80.44 118 ASN A N 1
ATOM 957 C CA . ASN A 1 118 ? -4.914 9.461 -11.859 1 80.44 118 ASN A CA 1
ATOM 958 C C . ASN A 1 118 ? -6.164 10.32 -12.031 1 80.44 118 ASN A C 1
ATOM 960 O O . ASN A 1 118 ? -7.211 10.023 -11.453 1 80.44 118 ASN A O 1
ATOM 964 N N . CYS A 1 119 ? -6.117 11.359 -12.727 1 84.5 119 CYS A N 1
ATOM 965 C CA . CYS A 1 119 ? -7.203 12.328 -12.852 1 84.5 119 CYS A CA 1
ATOM 966 C C . CYS A 1 119 ? -8.43 11.703 -13.5 1 84.5 119 CYS A C 1
ATOM 968 O O . CYS A 1 119 ? -9.539 12.211 -13.367 1 84.5 119 CYS A O 1
ATOM 970 N N . ASN A 1 120 ? -8.227 10.531 -14.102 1 87.12 120 ASN A N 1
ATOM 971 C CA . ASN A 1 120 ? -9.352 9.891 -14.773 1 87.12 120 ASN A CA 1
ATOM 972 C C . ASN A 1 120 ? -10.078 8.922 -13.844 1 87.12 120 ASN A C 1
ATOM 974 O O . ASN A 1 120 ? -11.156 8.422 -14.18 1 87.12 120 ASN A O 1
ATOM 978 N N . ASP A 1 121 ? -9.547 8.68 -12.727 1 87.75 121 ASP A N 1
ATOM 979 C CA . ASP A 1 121 ? -10.148 7.727 -11.797 1 87.75 121 ASP A CA 1
ATOM 980 C C . ASP A 1 121 ? -11.359 8.328 -11.094 1 87.75 121 ASP A C 1
ATOM 982 O O . ASP A 1 121 ? -12.266 7.602 -10.672 1 87.75 121 ASP A O 1
ATOM 986 N N . PHE A 1 122 ? -11.312 9.57 -10.844 1 89.75 122 PHE A N 1
ATOM 987 C CA . PHE A 1 122 ? -12.414 10.336 -10.258 1 89.75 122 PHE A CA 1
ATOM 988 C C . PHE A 1 122 ? -12.359 11.789 -10.711 1 89.75 122 PHE A C 1
ATOM 990 O O . PHE A 1 122 ? -11.359 12.234 -11.266 1 89.75 122 PHE A O 1
ATOM 997 N N . GLY A 1 123 ? -13.492 12.5 -10.477 1 92.25 123 GLY A N 1
ATOM 998 C CA . GLY A 1 123 ? -13.547 13.883 -10.945 1 92.25 123 GLY A CA 1
ATOM 999 C C . GLY A 1 123 ? -14.07 14.844 -9.891 1 92.25 123 GLY A C 1
ATOM 1000 O O . GLY A 1 123 ? -14.062 14.539 -8.703 1 92.25 123 GLY A O 1
ATOM 1001 N N . GLU A 1 124 ? -14.398 15.984 -10.438 1 94.31 124 GLU A N 1
ATOM 1002 C CA . GLU A 1 124 ? -14.836 17.078 -9.578 1 94.31 124 GLU A CA 1
ATOM 1003 C C . GLU A 1 124 ? -16.031 16.672 -8.719 1 94.31 124 GLU A C 1
ATOM 1005 O O . GLU A 1 124 ? -16.094 17 -7.539 1 94.31 124 GLU A O 1
ATOM 1010 N N . ASN A 1 125 ? -16.984 16 -9.273 1 94.94 125 ASN A N 1
ATOM 1011 C CA . ASN A 1 125 ? -18.172 15.57 -8.531 1 94.94 125 ASN A CA 1
ATOM 1012 C C . ASN A 1 125 ? -17.797 14.664 -7.363 1 94.94 125 ASN A C 1
ATOM 1014 O O . ASN A 1 125 ? -18.344 14.805 -6.266 1 94.94 125 ASN A O 1
ATOM 1018 N N . ASP A 1 126 ? -16.922 13.766 -7.594 1 94.06 126 ASP A N 1
ATOM 1019 C CA . ASP A 1 126 ? -16.422 12.914 -6.516 1 94.06 126 ASP A CA 1
ATOM 1020 C C . ASP A 1 126 ? -15.758 13.742 -5.422 1 94.06 126 ASP A C 1
ATOM 1022 O O . ASP A 1 126 ? -16.047 13.562 -4.238 1 94.06 126 ASP A O 1
ATOM 1026 N N . MET A 1 127 ? -14.93 14.641 -5.859 1 95.06 127 MET A N 1
ATOM 1027 C CA . MET A 1 127 ? -14.188 15.484 -4.922 1 95.06 127 MET A CA 1
ATOM 1028 C C . MET A 1 127 ? -15.133 16.312 -4.062 1 95.06 127 MET A C 1
ATOM 1030 O O . MET A 1 127 ? -14.883 16.516 -2.877 1 95.06 127 MET A O 1
ATOM 1034 N N . ARG A 1 128 ? -16.219 16.719 -4.609 1 95.12 128 ARG A N 1
ATOM 1035 C CA . ARG A 1 128 ? -17.219 17.484 -3.873 1 95.12 128 ARG A CA 1
ATOM 1036 C C . ARG A 1 128 ? -17.922 16.625 -2.84 1 95.12 128 ARG A C 1
ATOM 1038 O O . ARG A 1 128 ? -18.219 17.078 -1.732 1 95.12 128 ARG A O 1
ATOM 1045 N N . THR A 1 129 ? -18.156 15.422 -3.225 1 92.44 129 THR A N 1
ATOM 1046 C CA . THR A 1 129 ? -18.844 14.5 -2.332 1 92.44 129 THR A CA 1
ATOM 1047 C C . THR A 1 129 ? -18.016 14.219 -1.084 1 92.44 129 THR A C 1
ATOM 1049 O O . THR A 1 129 ? -18.562 14.055 0.009 1 92.44 129 THR A O 1
ATOM 1052 N N . TRP A 1 130 ? -16.734 14.234 -1.23 1 91.5 130 TRP A N 1
ATOM 1053 C CA . TRP A 1 130 ? -15.836 13.898 -0.13 1 91.5 130 TRP A CA 1
ATOM 1054 C C . TRP A 1 130 ? -15.359 15.164 0.583 1 91.5 130 TRP A C 1
ATOM 1056 O O . TRP A 1 130 ? -14.648 15.078 1.588 1 91.5 130 TRP A O 1
ATOM 1066 N N . TRP A 1 131 ? -15.727 16.297 -0.004 1 95.94 131 TRP A N 1
ATOM 1067 C CA . TRP A 1 131 ? -15.203 17.562 0.516 1 95.94 131 TRP A CA 1
ATOM 1068 C C . TRP A 1 131 ? -15.664 17.781 1.952 1 95.94 131 TRP A C 1
ATOM 1070 O O . TRP A 1 131 ? -16.844 17.641 2.262 1 95.94 131 TRP A O 1
ATOM 1080 N N . ASN A 1 132 ? -14.797 17.984 2.811 1 94.56 132 ASN A N 1
ATOM 1081 C CA . ASN A 1 132 ? -15.047 18.375 4.191 1 94.56 132 ASN A CA 1
ATOM 1082 C C . ASN A 1 132 ? -14.32 19.672 4.547 1 94.56 132 ASN A C 1
ATOM 1084 O O . ASN A 1 132 ? -13.133 19.656 4.859 1 94.56 132 ASN A O 1
ATOM 1088 N N . GLU A 1 133 ? -15.031 20.75 4.457 1 93.38 133 GLU A N 1
ATOM 1089 C CA . GLU A 1 133 ? -14.461 22.094 4.602 1 93.38 133 GLU A CA 1
ATOM 1090 C C . GLU A 1 133 ? -13.891 22.297 6 1 93.38 133 GLU A C 1
ATOM 1092 O O . GLU A 1 133 ? -14.617 22.219 6.992 1 93.38 133 GLU A O 1
ATOM 1097 N N . ARG A 1 134 ? -12.586 22.594 6.137 1 93 134 ARG A N 1
ATOM 1098 C CA . ARG A 1 134 ? -11.875 22.969 7.352 1 93 134 ARG A CA 1
ATOM 1099 C C . ARG A 1 134 ? -12.164 22 8.492 1 93 134 ARG A C 1
ATOM 1101 O O . ARG A 1 134 ? -12.562 22.422 9.578 1 93 134 ARG A O 1
ATOM 1108 N N . ASP A 1 135 ? -12 20.75 8.219 1 96.44 135 ASP A N 1
ATOM 1109 C CA . ASP A 1 135 ? -12.133 19.672 9.195 1 96.44 135 ASP A CA 1
ATOM 1110 C C . ASP A 1 135 ? -10.969 19.672 10.18 1 96.44 135 ASP A C 1
ATOM 1112 O O . ASP A 1 135 ? -10.312 18.641 10.367 1 96.44 135 ASP A O 1
ATOM 1116 N N . PHE A 1 136 ? -10.797 20.797 10.859 1 94.56 136 PHE A N 1
ATOM 1117 C CA . PHE A 1 136 ? -9.625 21.016 11.695 1 94.56 136 PHE A CA 1
ATOM 1118 C C . PHE A 1 136 ? -9.781 20.312 13.047 1 94.56 136 PHE A C 1
ATOM 1120 O O . PHE A 1 136 ? -10.875 20.281 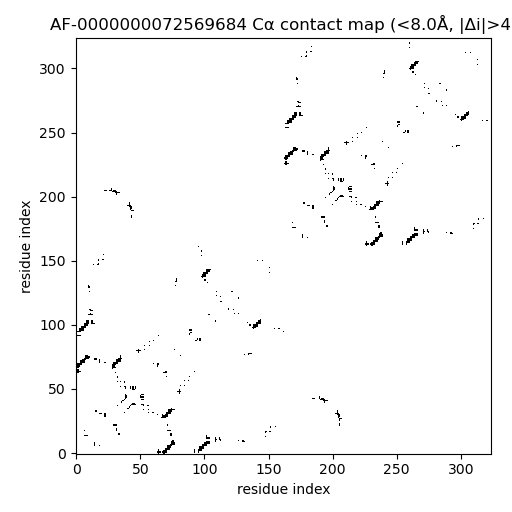13.609 1 94.56 136 PHE A O 1
ATOM 1127 N N . ILE A 1 137 ? -8.766 19.781 13.461 1 94.31 137 ILE A N 1
ATOM 1128 C CA . ILE A 1 137 ? -8.594 19.375 14.852 1 94.31 137 ILE A CA 1
ATOM 1129 C C . ILE A 1 137 ? -7.34 20.016 15.43 1 94.31 137 ILE A C 1
ATOM 1131 O O . ILE A 1 137 ? -7.031 21.172 15.117 1 94.31 137 ILE A O 1
ATOM 1135 N N . LYS A 1 138 ? -6.535 19.5 16.438 1 92.81 138 LYS A N 1
ATOM 1136 C CA . LYS A 1 138 ? -5.332 20.125 16.984 1 92.81 138 LYS A CA 1
ATOM 1137 C C . LYS A 1 138 ? -4.117 19.828 16.109 1 92.81 138 LYS A C 1
ATOM 1139 O O . LYS A 1 138 ? -3.336 18.922 16.406 1 92.81 138 LYS A O 1
ATOM 1144 N N . GLU A 1 139 ? -4.031 20.609 14.961 1 97 139 GLU A N 1
ATOM 1145 C CA . GLU A 1 139 ? -2.928 20.406 14.031 1 97 139 GLU A CA 1
ATOM 1146 C C . GLU A 1 139 ? -2.416 21.734 13.484 1 97 139 GLU A C 1
ATOM 1148 O O . GLU A 1 139 ? -3.096 22.75 13.586 1 97 139 GLU A O 1
ATOM 1153 N N . LYS A 1 140 ? -1.256 21.766 13.094 1 97.88 140 LYS A N 1
ATOM 1154 C CA . LYS A 1 140 ? -0.693 22.906 12.375 1 97.88 140 LYS A CA 1
ATOM 1155 C C . LYS A 1 140 ? -1.266 23 10.961 1 97.88 140 LYS A C 1
ATOM 1157 O O . LYS A 1 140 ? -1.401 21.984 10.273 1 97.88 140 LYS A O 1
ATOM 1162 N N . ILE A 1 141 ? -1.576 24.25 10.547 1 98.12 141 ILE A N 1
ATOM 1163 C CA . ILE A 1 141 ? -2.24 24.438 9.258 1 98.12 141 ILE A CA 1
ATOM 1164 C C . ILE A 1 141 ? -1.208 24.797 8.195 1 98.12 141 ILE A C 1
ATOM 1166 O O . ILE A 1 141 ? -0.372 25.688 8.406 1 98.12 141 ILE A O 1
ATOM 1170 N N . LEU A 1 142 ? -1.219 24.094 7.098 1 98.12 142 LEU A N 1
ATOM 1171 C CA . LEU A 1 142 ? -0.478 24.406 5.883 1 98.12 142 LEU A CA 1
ATOM 1172 C C . LEU A 1 142 ? -1.406 24.984 4.816 1 98.12 142 LEU A C 1
ATOM 1174 O O . LEU A 1 142 ? -2.525 24.5 4.633 1 98.12 142 LEU A O 1
ATOM 1178 N N . THR A 1 143 ? -0.971 25.953 4.094 1 97.44 143 THR A N 1
ATOM 1179 C CA . THR A 1 143 ? -1.857 26.641 3.156 1 97.44 143 THR A CA 1
ATOM 1180 C C . THR A 1 143 ? -1.308 26.562 1.735 1 97.44 143 THR A C 1
ATOM 1182 O O . THR A 1 143 ? -0.208 26.047 1.518 1 97.44 143 THR A O 1
ATOM 1185 N N . LYS A 1 144 ? -2.178 27.078 0.803 1 95.31 144 LYS A N 1
ATOM 1186 C CA . LYS A 1 144 ? -1.833 27.047 -0.615 1 95.31 144 LYS A CA 1
ATOM 1187 C C . LYS A 1 144 ? -0.612 27.922 -0.899 1 95.31 144 LYS A C 1
ATOM 1189 O O . LYS A 1 144 ? -0.006 27.812 -1.967 1 95.31 144 LYS A O 1
ATOM 1194 N N . ASP A 1 145 ? -0.227 28.797 0.035 1 96.62 145 ASP A N 1
ATOM 1195 C CA . ASP A 1 145 ? 0.871 29.734 -0.179 1 96.62 145 ASP A CA 1
ATOM 1196 C C . ASP A 1 145 ? 2.223 29.047 -0.019 1 96.62 145 ASP A C 1
ATOM 1198 O O . ASP A 1 145 ? 3.26 29.609 -0.374 1 96.62 145 ASP A O 1
ATOM 1202 N N . LEU A 1 146 ? 2.24 27.859 0.487 1 97.06 146 LEU A N 1
ATOM 1203 C CA . LEU A 1 146 ? 3.459 27.078 0.642 1 97.06 146 LEU A CA 1
ATOM 1204 C C . LEU A 1 146 ? 3.656 26.141 -0.545 1 97.06 146 LEU A C 1
ATOM 1206 O O . LEU A 1 146 ? 2.717 25.469 -0.972 1 97.06 146 LEU A O 1
ATOM 1210 N N . SER A 1 147 ? 4.84 26.203 -1.089 1 96.88 147 SER A N 1
ATOM 1211 C CA . SER A 1 147 ? 5.191 25.125 -2.021 1 96.88 147 SER A CA 1
ATOM 1212 C C . SER A 1 147 ? 5.348 23.797 -1.304 1 96.88 147 SER A C 1
ATOM 1214 O O . SER A 1 147 ? 5.5 23.75 -0.081 1 96.88 147 SER A O 1
ATOM 1216 N N . ALA A 1 148 ? 5.336 22.75 -2.07 1 96.81 148 ALA A N 1
ATOM 1217 C CA . ALA A 1 148 ? 5.555 21.422 -1.497 1 96.81 148 ALA A CA 1
ATOM 1218 C C . ALA A 1 148 ? 6.879 21.375 -0.741 1 96.81 148 ALA A C 1
ATOM 1220 O O . ALA A 1 148 ? 6.945 20.828 0.365 1 96.81 148 ALA A O 1
ATOM 1221 N N . ASP A 1 149 ? 7.918 21.953 -1.339 1 97.88 149 ASP A N 1
ATOM 1222 C CA . ASP A 1 149 ? 9.242 21.938 -0.72 1 97.88 149 ASP A CA 1
ATOM 1223 C C . ASP A 1 149 ? 9.234 22.719 0.595 1 97.88 149 ASP A C 1
ATOM 1225 O O . ASP A 1 149 ? 9.852 22.297 1.574 1 97.88 149 ASP A O 1
ATOM 1229 N N . GLU A 1 150 ? 8.547 23.797 0.611 1 98.31 150 GLU A N 1
ATOM 1230 C CA . GLU A 1 150 ? 8.461 24.594 1.825 1 98.31 150 GLU A CA 1
ATOM 1231 C C . GLU A 1 150 ? 7.723 23.859 2.932 1 98.31 150 GLU A C 1
ATOM 1233 O O . GLU A 1 150 ? 8.125 23.906 4.098 1 98.31 150 GLU A O 1
ATOM 1238 N N . ALA A 1 151 ? 6.605 23.266 2.566 1 98.44 151 ALA A N 1
ATOM 1239 C CA . ALA A 1 151 ? 5.855 22.469 3.537 1 98.44 151 ALA A CA 1
ATOM 1240 C C . ALA A 1 151 ? 6.727 21.375 4.141 1 98.44 151 ALA A C 1
ATOM 1242 O O . ALA A 1 151 ? 6.738 21.188 5.359 1 98.44 151 ALA A O 1
ATOM 1243 N N . VAL A 1 152 ? 7.473 20.656 3.299 1 98.56 152 VAL A N 1
ATOM 1244 C CA . VAL A 1 152 ? 8.367 19.594 3.748 1 98.56 152 VAL A CA 1
ATOM 1245 C C . VAL A 1 152 ? 9.414 20.172 4.699 1 98.56 152 VAL A C 1
ATOM 1247 O O . VAL A 1 152 ? 9.711 19.578 5.742 1 98.56 152 VAL A O 1
ATOM 1250 N N . ASP A 1 153 ? 9.969 21.328 4.355 1 98 153 ASP A N 1
ATOM 1251 C CA . ASP A 1 153 ? 10.984 21.969 5.184 1 98 153 ASP A CA 1
ATOM 1252 C C . ASP A 1 153 ? 10.43 22.312 6.562 1 98 153 ASP A C 1
ATOM 1254 O O . ASP A 1 153 ? 11.117 22.156 7.574 1 98 153 ASP A O 1
ATOM 1258 N N . ILE A 1 154 ? 9.258 22.781 6.578 1 98.12 154 ILE A N 1
ATOM 1259 C CA . ILE A 1 154 ? 8.609 23.125 7.836 1 98.12 154 ILE A CA 1
ATOM 1260 C C . ILE A 1 154 ? 8.477 21.891 8.711 1 98.12 154 ILE A C 1
ATOM 1262 O O . ILE A 1 154 ? 8.812 21.906 9.898 1 98.12 154 ILE A O 1
ATOM 1266 N N . ILE A 1 155 ? 7.969 20.797 8.164 1 98.31 155 ILE A N 1
ATOM 1267 C CA . ILE A 1 155 ? 7.766 19.562 8.914 1 98.31 155 ILE A CA 1
ATOM 1268 C C . ILE A 1 155 ? 9.109 19.016 9.398 1 98.31 155 ILE A C 1
ATOM 1270 O O . ILE A 1 155 ? 9.234 18.594 10.547 1 98.31 155 ILE A O 1
ATOM 1274 N N . MET A 1 156 ? 10.102 19.062 8.492 1 97.94 156 MET A N 1
ATOM 1275 C CA . MET A 1 156 ? 11.438 18.578 8.852 1 97.94 156 MET A CA 1
ATOM 1276 C C . MET A 1 156 ? 11.984 19.359 10.047 1 97.94 156 MET A C 1
ATOM 1278 O O . MET A 1 156 ? 12.609 18.781 10.938 1 97.94 156 MET A O 1
ATOM 1282 N N . LYS A 1 157 ? 11.789 20.625 10.062 1 97.31 157 LYS A N 1
ATOM 1283 C CA . LYS A 1 157 ? 12.242 21.453 11.172 1 97.31 157 LYS A CA 1
ATOM 1284 C C . LYS A 1 157 ? 11.516 21.094 12.461 1 97.31 157 LYS A C 1
ATOM 1286 O O . LYS A 1 157 ? 12.133 21.016 13.523 1 97.31 157 LYS A O 1
ATOM 1291 N N . ASP A 1 158 ? 10.258 20.875 12.359 1 97.12 158 ASP A N 1
ATOM 1292 C CA . ASP A 1 158 ? 9.453 20.547 13.531 1 97.12 158 ASP A CA 1
ATOM 1293 C C . ASP A 1 158 ? 9.922 19.234 14.164 1 97.12 158 ASP A C 1
ATOM 1295 O O . ASP A 1 158 ? 9.969 19.125 15.391 1 97.12 158 ASP A O 1
ATOM 1299 N N . ILE A 1 159 ? 10.242 18.203 13.359 1 95.38 159 ILE A N 1
ATOM 1300 C CA . ILE A 1 159 ? 10.547 16.875 13.883 1 95.38 159 ILE A CA 1
ATOM 1301 C C . ILE A 1 159 ? 11.977 16.844 14.422 1 95.38 159 ILE A C 1
ATOM 1303 O O . ILE A 1 159 ? 12.328 15.961 15.203 1 95.38 159 ILE A O 1
ATOM 1307 N N . SER A 1 160 ? 12.875 17.703 13.867 1 90.62 160 SER A N 1
ATOM 1308 C CA . SER A 1 160 ? 14.258 17.766 14.312 1 90.62 160 SER A CA 1
ATOM 1309 C C . SER A 1 160 ? 14.367 18.406 15.695 1 90.62 160 SER A C 1
ATOM 1311 O O . SER A 1 160 ? 15.328 18.156 16.422 1 90.62 160 SER A O 1
ATOM 1313 N N . VAL A 1 161 ? 13.562 19.375 16.062 1 75.5 161 VAL A N 1
ATOM 1314 C CA . VAL A 1 161 ? 13.617 20.094 17.344 1 75.5 161 VAL A CA 1
ATOM 1315 C C . VAL A 1 161 ? 13.164 19.172 18.469 1 75.5 161 VAL A C 1
ATOM 1317 O O . VAL A 1 161 ? 13.555 19.359 19.625 1 75.5 161 VAL A O 1
ATOM 1320 N N . CYS A 1 162 ? 12.602 18.141 18.188 1 62.91 162 CYS A N 1
ATOM 1321 C CA . CYS A 1 162 ? 12.102 17.297 19.281 1 62.91 162 CYS A CA 1
ATOM 1322 C C . CYS A 1 162 ? 12.938 16.031 19.406 1 62.91 162 CYS A C 1
ATOM 1324 O O . CYS A 1 162 ? 13.352 15.445 18.406 1 62.91 162 CYS A O 1
ATOM 1326 N N . MET B 1 1 ? -13.445 -19.906 6.945 1 83.62 1 MET B N 1
ATOM 1327 C CA . MET B 1 1 ? -11.992 -19.844 7.039 1 83.62 1 MET B CA 1
ATOM 1328 C C . MET B 1 1 ? -11.398 -19.141 5.816 1 83.62 1 MET B C 1
ATOM 1330 O O . MET B 1 1 ? -11.898 -19.312 4.703 1 83.62 1 MET B O 1
ATOM 1334 N N . SER B 1 2 ? -10.391 -18.172 5.879 1 95.44 2 SER B N 1
ATOM 1335 C CA . SER B 1 2 ? -9.867 -17.328 4.809 1 95.44 2 SER B CA 1
ATOM 1336 C C . SER B 1 2 ? -9.039 -18.141 3.82 1 95.44 2 SER B C 1
ATOM 1338 O O . SER B 1 2 ? -8.32 -19.062 4.215 1 95.44 2 SER B O 1
ATOM 1340 N N . LYS B 1 3 ? -9.18 -18 2.586 1 98.06 3 LYS B N 1
ATOM 1341 C CA . LYS B 1 3 ? -8.328 -18.562 1.544 1 98.06 3 LYS B CA 1
ATOM 1342 C C . LYS B 1 3 ? -7.156 -17.641 1.229 1 98.06 3 LYS B C 1
ATOM 1344 O O . LYS B 1 3 ? -7.273 -16.422 1.334 1 98.06 3 LYS B O 1
ATOM 1349 N N . LEU B 1 4 ? -6.086 -18.297 0.884 1 98.62 4 LEU B N 1
ATOM 1350 C CA . LEU B 1 4 ? -4.906 -17.531 0.484 1 98.62 4 LEU B CA 1
ATOM 1351 C C . LEU B 1 4 ? -4.527 -17.844 -0.96 1 98.62 4 LEU B C 1
ATOM 1353 O O . LEU B 1 4 ? -4.355 -19.016 -1.326 1 98.62 4 LEU B O 1
ATOM 1357 N N . ILE B 1 5 ? -4.477 -16.844 -1.769 1 98.75 5 ILE B N 1
ATOM 1358 C CA . ILE B 1 5 ? -3.975 -16.953 -3.135 1 98.75 5 ILE B CA 1
ATOM 1359 C C . ILE B 1 5 ? -2.584 -16.328 -3.227 1 98.75 5 ILE B C 1
ATOM 1361 O O . ILE B 1 5 ? -2.395 -15.164 -2.863 1 98.75 5 ILE B O 1
ATOM 1365 N N . ILE B 1 6 ? -1.631 -17.078 -3.648 1 98.88 6 ILE B N 1
ATOM 1366 C CA . ILE B 1 6 ? -0.272 -16.578 -3.83 1 98.88 6 ILE B CA 1
ATOM 1367 C C . ILE B 1 6 ? 0.084 -16.578 -5.312 1 98.88 6 ILE B C 1
ATOM 1369 O O . ILE B 1 6 ? -0.065 -17.594 -5.996 1 98.88 6 ILE B O 1
ATOM 1373 N N . ILE B 1 7 ? 0.523 -15.445 -5.785 1 98.81 7 ILE B N 1
ATOM 1374 C CA . ILE B 1 7 ? 0.941 -15.312 -7.18 1 98.81 7 ILE B CA 1
ATOM 1375 C C . ILE B 1 7 ? 2.377 -14.797 -7.238 1 98.81 7 ILE B C 1
ATOM 1377 O O . ILE B 1 7 ? 2.637 -13.625 -6.945 1 98.81 7 ILE B O 1
ATOM 1381 N N . ARG B 1 8 ? 3.273 -15.664 -7.645 1 98.75 8 ARG B N 1
ATOM 1382 C CA . ARG B 1 8 ? 4.688 -15.328 -7.781 1 98.75 8 ARG B CA 1
ATOM 1383 C C . ARG B 1 8 ? 5.094 -15.258 -9.25 1 98.75 8 ARG B C 1
ATOM 1385 O O . ARG B 1 8 ? 4.395 -15.781 -10.117 1 98.75 8 ARG B O 1
ATOM 1392 N N . GLY B 1 9 ? 6.23 -14.609 -9.484 1 98 9 GLY B N 1
ATOM 1393 C CA . GLY B 1 9 ? 6.828 -14.477 -10.805 1 98 9 GLY B CA 1
ATOM 1394 C C . GLY B 1 9 ? 7.73 -13.258 -10.93 1 98 9 GLY B C 1
ATOM 1395 O O . GLY B 1 9 ? 7.637 -12.328 -10.133 1 98 9 GLY B O 1
ATOM 1396 N N . ASN B 1 10 ? 8.508 -13.242 -12 1 97.69 10 ASN B N 1
ATOM 1397 C CA . ASN B 1 10 ? 9.461 -12.156 -12.203 1 97.69 10 ASN B CA 1
ATOM 1398 C C . ASN B 1 10 ? 8.766 -10.867 -12.633 1 97.69 10 ASN B C 1
ATOM 1400 O O . ASN B 1 10 ? 7.57 -10.875 -12.93 1 97.69 10 ASN B O 1
ATOM 1404 N N . SER B 1 11 ? 9.562 -9.758 -12.477 1 95.75 11 SER B N 1
ATOM 1405 C CA . SER B 1 11 ? 9.055 -8.461 -12.93 1 95.75 11 SER B CA 1
ATOM 1406 C C . SER B 1 11 ? 8.547 -8.539 -14.367 1 95.75 11 SER B C 1
ATOM 1408 O O . SER B 1 11 ? 9.188 -9.156 -15.219 1 95.75 11 SER B O 1
ATOM 1410 N N . GLY B 1 12 ? 7.375 -8.016 -14.617 1 95.44 12 GLY B N 1
ATOM 1411 C CA . GLY B 1 12 ? 6.836 -7.977 -15.969 1 95.44 12 GLY B CA 1
ATOM 1412 C C . GLY B 1 12 ? 6.039 -9.211 -16.328 1 95.44 12 GLY B C 1
ATOM 1413 O O . GLY B 1 12 ? 5.543 -9.336 -17.453 1 95.44 12 GLY B O 1
ATOM 1414 N N . SER B 1 13 ? 5.859 -10.141 -15.438 1 96.88 13 SER B N 1
ATOM 1415 C CA . SER B 1 13 ? 5.215 -11.406 -15.75 1 96.88 13 SER B CA 1
ATOM 1416 C C . SER B 1 13 ? 3.695 -11.266 -15.773 1 96.88 13 SER B C 1
ATOM 1418 O O . SER B 1 13 ? 2.992 -12.133 -16.281 1 96.88 13 SER B O 1
ATOM 1420 N N . GLY B 1 14 ? 3.154 -10.234 -15.148 1 96.31 14 GLY B N 1
ATOM 1421 C CA . GLY B 1 14 ? 1.716 -10.016 -15.164 1 96.31 14 GLY B CA 1
ATOM 1422 C C . GLY B 1 14 ? 1.048 -10.32 -13.836 1 96.31 14 GLY B C 1
ATOM 1423 O O . GLY B 1 14 ? -0.178 -10.25 -13.727 1 96.31 14 GLY B O 1
ATOM 1424 N N . LYS B 1 15 ? 1.791 -10.562 -12.789 1 97.19 15 LYS B N 1
ATOM 1425 C CA . LYS B 1 15 ? 1.26 -10.906 -11.477 1 97.19 15 LYS B CA 1
ATOM 1426 C C . LYS B 1 15 ? 0.339 -9.805 -10.953 1 97.19 15 LYS B C 1
ATOM 1428 O O . LYS B 1 15 ? -0.763 -10.086 -10.477 1 97.19 15 LYS B O 1
ATOM 1433 N N . THR B 1 16 ? 0.853 -8.609 -11.023 1 97.06 16 THR B N 1
ATOM 1434 C CA . THR B 1 16 ? 0.103 -7.473 -10.5 1 97.06 16 THR B CA 1
ATOM 1435 C C . THR B 1 16 ? -1.222 -7.309 -11.242 1 97.06 16 THR B C 1
ATOM 1437 O O . THR B 1 16 ? -2.26 -7.07 -10.617 1 97.06 16 THR B O 1
ATOM 1440 N N . THR B 1 17 ? -1.201 -7.465 -12.516 1 96.56 17 THR B N 1
ATOM 1441 C CA . THR B 1 17 ? -2.389 -7.336 -13.352 1 96.56 17 THR B CA 1
ATOM 1442 C C . THR B 1 17 ? -3.447 -8.359 -12.953 1 96.56 17 THR B C 1
ATOM 1444 O O . THR B 1 17 ? -4.605 -8 -12.719 1 96.56 17 THR B O 1
ATOM 1447 N N . ILE B 1 18 ? -3.08 -9.594 -12.828 1 98.38 18 ILE B N 1
ATOM 1448 C CA . ILE B 1 18 ? -4.09 -10.609 -12.57 1 98.38 18 ILE B CA 1
ATOM 1449 C C . ILE B 1 18 ? -4.539 -10.531 -11.117 1 98.38 18 ILE B C 1
ATOM 1451 O O . ILE B 1 18 ? -5.699 -10.812 -10.797 1 98.38 18 ILE B O 1
ATOM 1455 N N . ALA B 1 19 ? -3.652 -10.164 -10.18 1 98.69 19 ALA B N 1
ATOM 1456 C CA . ALA B 1 19 ? -4.031 -9.992 -8.781 1 98.69 19 ALA B CA 1
ATOM 1457 C C . ALA B 1 19 ? -5.117 -8.93 -8.633 1 98.69 19 ALA B C 1
ATOM 1459 O O . ALA B 1 19 ? -6.109 -9.141 -7.93 1 98.69 19 ALA B O 1
ATOM 1460 N N . LYS B 1 20 ? -4.941 -7.824 -9.305 1 97.88 20 LYS B N 1
ATOM 1461 C CA . LYS B 1 20 ? -5.926 -6.746 -9.266 1 97.88 20 LYS B CA 1
ATOM 1462 C C . LYS B 1 20 ? -7.242 -7.18 -9.906 1 97.88 20 LYS B C 1
ATOM 1464 O O . LYS B 1 20 ? -8.32 -6.883 -9.383 1 97.88 20 LYS B O 1
ATOM 1469 N N . ALA B 1 21 ? -7.152 -7.859 -11.008 1 98.19 21 ALA B N 1
ATOM 1470 C CA . ALA B 1 21 ? -8.352 -8.359 -11.68 1 98.19 21 ALA B CA 1
ATOM 1471 C C . ALA B 1 21 ? -9.117 -9.328 -10.781 1 98.19 21 ALA B C 1
ATOM 1473 O O . ALA B 1 21 ? -10.344 -9.289 -10.711 1 98.19 21 ALA B O 1
ATOM 1474 N N . LEU B 1 22 ? -8.383 -10.203 -10.109 1 98.31 22 LEU B N 1
ATOM 1475 C CA . LEU B 1 22 ? -8.992 -11.156 -9.195 1 98.31 22 LEU B CA 1
ATOM 1476 C C . LEU B 1 22 ? -9.703 -10.43 -8.055 1 98.31 22 LEU B C 1
ATOM 1478 O O . LEU B 1 22 ? -10.844 -10.773 -7.711 1 98.31 22 LEU B O 1
ATOM 1482 N N . GLN B 1 23 ? -9.031 -9.453 -7.473 1 98.31 23 GLN B N 1
ATOM 1483 C CA . GLN B 1 23 ? -9.641 -8.695 -6.383 1 98.31 23 GLN B CA 1
ATOM 1484 C C . GLN B 1 23 ? -10.945 -8.039 -6.832 1 98.31 23 GLN B C 1
ATOM 1486 O O . GLN B 1 23 ? -11.945 -8.078 -6.109 1 98.31 23 GLN B O 1
ATOM 1491 N N . GLN B 1 24 ? -10.883 -7.465 -8.008 1 96.44 24 GLN B N 1
ATOM 1492 C CA . GLN B 1 24 ? -12.07 -6.809 -8.547 1 96.44 24 GLN B CA 1
ATOM 1493 C C . GLN B 1 24 ? -13.195 -7.812 -8.766 1 96.44 24 GLN B C 1
ATOM 1495 O O . GLN B 1 24 ? -14.352 -7.547 -8.422 1 96.44 24 GLN B O 1
ATOM 1500 N N . LYS B 1 25 ? -12.875 -8.891 -9.312 1 96.56 25 LYS B N 1
ATOM 1501 C CA . LYS B 1 25 ? -13.875 -9.898 -9.664 1 96.56 25 LYS B CA 1
ATOM 1502 C C . LYS B 1 25 ? -14.469 -10.539 -8.414 1 96.56 25 LYS B C 1
ATOM 1504 O O . LYS B 1 25 ? -15.664 -10.828 -8.359 1 96.56 25 LYS B O 1
ATOM 1509 N N . LEU B 1 26 ? -13.633 -10.812 -7.426 1 96.25 26 LEU B N 1
ATOM 1510 C CA . LEU B 1 26 ? -14.07 -11.477 -6.203 1 96.25 26 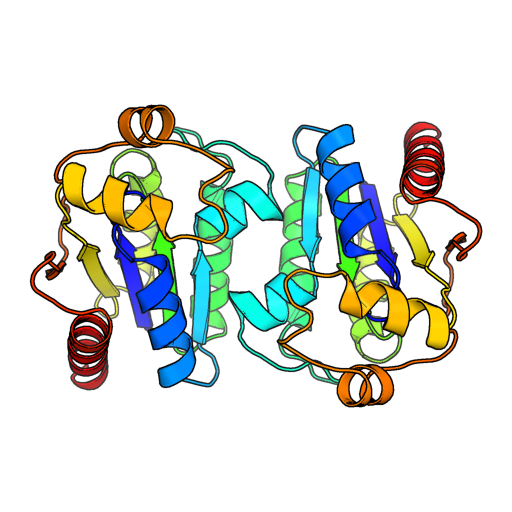LEU B CA 1
ATOM 1511 C C . LEU B 1 26 ? -14.867 -10.523 -5.32 1 96.25 26 LEU B C 1
ATOM 1513 O O . LEU B 1 26 ? -15.742 -10.961 -4.566 1 96.25 26 LEU B O 1
ATOM 1517 N N . GLY B 1 27 ? -14.531 -9.242 -5.418 1 89.62 27 GLY B N 1
ATOM 1518 C CA . GLY B 1 27 ? -15.391 -8.242 -4.801 1 89.62 27 GLY B CA 1
ATOM 1519 C C . GLY B 1 27 ? -15.039 -7.969 -3.352 1 89.62 27 GLY B C 1
ATOM 1520 O O . GLY B 1 27 ? -13.883 -7.715 -3.025 1 89.62 27 GLY B O 1
ATOM 1521 N N . ASN B 1 28 ? -16.016 -8.258 -2.4 1 85.88 28 ASN B N 1
ATOM 1522 C CA . ASN B 1 28 ? -15.898 -7.738 -1.041 1 85.88 28 ASN B CA 1
ATOM 1523 C C . ASN B 1 28 ? -15.047 -8.648 -0.162 1 85.88 28 ASN B C 1
ATOM 1525 O O . ASN B 1 28 ? -15.055 -9.867 -0.333 1 85.88 28 ASN B O 1
ATOM 1529 N N . ASN B 1 29 ? -14.336 -8.07 0.792 1 94.56 29 ASN B N 1
ATOM 1530 C CA . ASN B 1 29 ? -13.547 -8.711 1.842 1 94.56 29 ASN B CA 1
ATOM 1531 C C . ASN B 1 29 ? -12.375 -9.492 1.264 1 94.56 29 ASN B C 1
ATOM 1533 O O . ASN B 1 29 ? -12.086 -10.609 1.697 1 94.56 29 ASN B O 1
ATOM 1537 N N . VAL B 1 30 ? -11.875 -9 0.125 1 98.12 30 VAL B N 1
ATOM 1538 C CA . VAL B 1 30 ? -10.656 -9.539 -0.47 1 98.12 30 VAL B CA 1
ATOM 1539 C C . VAL B 1 30 ? -9.5 -8.57 -0.268 1 98.12 30 VAL B C 1
ATOM 1541 O O . VAL B 1 30 ? -9.555 -7.43 -0.738 1 98.12 30 VAL B O 1
ATOM 1544 N N . MET B 1 31 ? -8.531 -9.039 0.43 1 98.56 31 MET B N 1
ATOM 1545 C CA . MET B 1 31 ? -7.348 -8.227 0.709 1 98.56 31 MET B CA 1
ATOM 1546 C C . MET B 1 31 ? -6.223 -8.547 -0.268 1 98.56 31 MET B C 1
ATOM 1548 O O . MET B 1 31 ? -5.914 -9.719 -0.502 1 98.56 31 MET B O 1
ATOM 1552 N N . LEU B 1 32 ? -5.637 -7.535 -0.866 1 98.88 32 LEU B N 1
ATOM 1553 C CA . LEU B 1 32 ? -4.508 -7.691 -1.773 1 98.88 32 LEU B CA 1
ATOM 1554 C C . LEU B 1 32 ? -3.225 -7.16 -1.143 1 98.88 32 LEU B C 1
ATOM 1556 O O . LEU B 1 32 ? -3.127 -5.969 -0.833 1 98.88 32 LEU B O 1
ATOM 1560 N N . ILE B 1 33 ? -2.301 -8.039 -0.934 1 98.88 33 ILE B N 1
ATOM 1561 C CA . ILE B 1 33 ? -0.968 -7.695 -0.447 1 98.88 33 ILE B CA 1
ATOM 1562 C C . ILE B 1 33 ? 0.034 -7.766 -1.597 1 98.88 33 ILE B C 1
ATOM 1564 O O . ILE B 1 33 ? 0.377 -8.852 -2.064 1 98.88 33 ILE B O 1
ATOM 1568 N N . SER B 1 34 ? 0.459 -6.637 -2.041 1 98.75 34 SER B N 1
ATOM 1569 C CA . SER B 1 34 ? 1.48 -6.531 -3.078 1 98.75 34 SER B CA 1
ATOM 1570 C C . SER B 1 34 ? 2.863 -6.32 -2.473 1 98.75 34 SER B C 1
ATOM 1572 O O . SER B 1 34 ? 3.084 -5.359 -1.729 1 98.75 34 SER B O 1
ATOM 1574 N N . GLN B 1 35 ? 3.742 -7.18 -2.775 1 98.44 35 GLN B N 1
ATOM 1575 C CA . GLN B 1 35 ? 5.109 -7.074 -2.275 1 98.44 35 GLN B CA 1
ATOM 1576 C C . GLN B 1 35 ? 5.699 -5.695 -2.574 1 98.44 35 GLN B C 1
ATOM 1578 O O . GLN B 1 35 ? 6.34 -5.09 -1.713 1 98.44 35 GLN B O 1
ATOM 1583 N N . ASP B 1 36 ? 5.512 -5.227 -3.787 1 96 36 ASP B N 1
ATOM 1584 C CA . ASP B 1 36 ? 6.109 -3.957 -4.191 1 96 36 ASP B CA 1
ATOM 1585 C C . ASP B 1 36 ? 5.477 -2.789 -3.438 1 96 36 ASP B C 1
ATOM 1587 O O . ASP B 1 36 ? 6.16 -1.827 -3.086 1 96 36 ASP B O 1
ATOM 1591 N N . VAL B 1 37 ? 4.195 -2.814 -3.223 1 97.38 37 VAL B N 1
ATOM 1592 C CA . VAL B 1 37 ? 3.535 -1.761 -2.457 1 97.38 37 VAL B CA 1
ATOM 1593 C C . VAL B 1 37 ? 4.105 -1.717 -1.041 1 97.38 37 VAL B C 1
ATOM 1595 O O . VAL B 1 37 ? 4.449 -0.646 -0.537 1 97.38 37 VAL B O 1
ATOM 1598 N N . ILE B 1 38 ? 4.262 -2.873 -0.385 1 98.31 38 ILE B N 1
ATOM 1599 C CA . ILE B 1 38 ? 4.758 -2.949 0.985 1 98.31 38 ILE B CA 1
ATOM 1600 C C . ILE B 1 38 ? 6.207 -2.465 1.035 1 98.31 38 ILE B C 1
ATOM 1602 O O . ILE B 1 38 ? 6.566 -1.649 1.888 1 98.31 38 ILE B O 1
ATOM 1606 N N . ARG B 1 39 ? 7.02 -2.863 0.087 1 95.88 39 ARG B N 1
ATOM 1607 C CA . ARG B 1 39 ? 8.445 -2.557 0.115 1 95.88 39 ARG B CA 1
ATOM 1608 C C . ARG B 1 39 ? 8.703 -1.116 -0.317 1 95.88 39 ARG B C 1
ATOM 1610 O O . ARG B 1 39 ? 9.422 -0.377 0.363 1 95.88 39 ARG B O 1
ATOM 1617 N N . ARG B 1 40 ? 8.117 -0.731 -1.467 1 93.88 40 ARG B N 1
ATOM 1618 C CA . ARG B 1 40 ? 8.516 0.522 -2.102 1 93.88 40 ARG B CA 1
ATOM 1619 C C . ARG B 1 40 ? 7.688 1.688 -1.573 1 93.88 40 ARG B C 1
ATOM 1621 O O . ARG B 1 40 ? 8.227 2.766 -1.305 1 93.88 40 ARG B O 1
ATOM 1628 N N . GLU B 1 41 ? 6.422 1.41 -1.405 1 95.62 41 GLU B N 1
ATOM 1629 C CA . GLU B 1 41 ? 5.555 2.537 -1.069 1 95.62 41 GLU B CA 1
ATOM 1630 C C . GLU B 1 41 ? 5.449 2.719 0.442 1 95.62 41 GLU B C 1
ATOM 1632 O O . GLU B 1 41 ? 5.508 3.844 0.942 1 95.62 41 GLU B O 1
ATOM 1637 N N . ILE B 1 42 ? 5.344 1.651 1.163 1 98.31 42 ILE B N 1
ATOM 1638 C CA . ILE B 1 42 ? 5.062 1.756 2.592 1 98.31 42 ILE B CA 1
ATOM 1639 C C . ILE B 1 42 ? 6.371 1.845 3.371 1 98.31 42 ILE B C 1
ATOM 1641 O O . ILE B 1 42 ? 6.547 2.732 4.207 1 98.31 42 ILE B O 1
ATOM 1645 N N . LEU B 1 43 ? 7.359 0.99 3.037 1 97.94 43 LEU B N 1
ATOM 1646 C CA . LEU B 1 43 ? 8.555 0.893 3.869 1 97.94 43 LEU B CA 1
ATOM 1647 C C . LEU B 1 43 ? 9.734 1.588 3.205 1 97.94 43 LEU B C 1
ATOM 1649 O O . LEU B 1 43 ? 10.734 1.896 3.865 1 97.94 43 LEU B O 1
ATOM 1653 N N . HIS B 1 44 ? 9.695 1.775 1.9 1 96.19 44 HIS B N 1
ATOM 1654 C CA . HIS B 1 44 ? 10.781 2.375 1.132 1 96.19 44 HIS B CA 1
ATOM 1655 C C . HIS B 1 44 ? 12.094 1.622 1.345 1 96.19 44 HIS B C 1
ATOM 1657 O O . HIS B 1 44 ? 13.109 2.223 1.694 1 96.19 44 HIS B O 1
ATOM 1663 N N . VAL B 1 45 ? 12.031 0.285 1.097 1 95.69 45 VAL B N 1
ATOM 1664 C CA . VAL B 1 45 ? 13.211 -0.553 1.301 1 95.69 45 VAL B CA 1
ATOM 1665 C C . VAL B 1 45 ? 13.445 -1.422 0.068 1 95.69 45 VAL B C 1
ATOM 1667 O O . VAL B 1 45 ? 12.539 -1.631 -0.736 1 95.69 45 VAL B O 1
ATOM 1670 N N . HIS B 1 46 ? 14.617 -1.922 -0.067 1 92.56 46 HIS B N 1
ATOM 1671 C CA . HIS B 1 46 ? 14.969 -2.865 -1.122 1 92.56 46 HIS B CA 1
ATOM 1672 C C . HIS B 1 46 ? 14.641 -4.297 -0.714 1 92.56 46 HIS B C 1
ATOM 1674 O O . HIS B 1 46 ? 14.461 -4.586 0.473 1 92.56 46 HIS B O 1
ATOM 1680 N N . ASP B 1 47 ? 14.523 -5.152 -1.691 1 94.56 47 ASP B N 1
ATOM 1681 C CA . ASP B 1 47 ? 14.375 -6.574 -1.408 1 94.56 47 ASP B CA 1
ATOM 1682 C C . ASP B 1 47 ? 15.719 -7.227 -1.113 1 94.56 47 ASP B C 1
ATOM 1684 O O . ASP B 1 47 ? 16.766 -6.574 -1.206 1 94.56 47 ASP B O 1
ATOM 1688 N N . GLY B 1 48 ? 15.656 -8.57 -0.604 1 94.19 48 GLY B N 1
ATOM 1689 C CA . GLY B 1 48 ? 16.875 -9.305 -0.289 1 94.19 48 GLY B CA 1
ATOM 1690 C C . GLY B 1 48 ? 16.672 -10.367 0.775 1 94.19 48 GLY B C 1
ATOM 1691 O O . GLY B 1 48 ? 15.547 -10.602 1.221 1 94.19 48 GLY B O 1
ATOM 1692 N N . ILE B 1 49 ? 17.656 -11.156 1.207 1 91.06 49 ILE B N 1
ATOM 1693 C CA . ILE B 1 49 ? 17.625 -12.25 2.17 1 91.06 49 ILE B CA 1
ATOM 1694 C C . ILE B 1 49 ? 17.062 -11.758 3.498 1 91.06 49 ILE B C 1
ATOM 1696 O O . ILE B 1 49 ? 16.266 -12.453 4.145 1 91.06 49 ILE B O 1
ATOM 1700 N N . ASP B 1 50 ? 17.234 -10.562 3.902 1 90.5 50 ASP B N 1
ATOM 1701 C CA . ASP B 1 50 ? 16.766 -9.984 5.156 1 90.5 50 ASP B CA 1
ATOM 1702 C C . ASP B 1 50 ? 15.961 -8.703 4.902 1 90.5 50 ASP B C 1
ATOM 1704 O O . ASP B 1 50 ? 16.141 -7.707 5.602 1 90.5 50 ASP B O 1
ATOM 1708 N N . THR B 1 51 ? 15.133 -8.969 3.969 1 93.88 51 THR B N 1
ATOM 1709 C CA . THR B 1 51 ? 14.336 -7.793 3.631 1 93.88 51 THR B CA 1
ATOM 1710 C C . THR B 1 51 ? 13.469 -7.371 4.812 1 93.88 51 THR B C 1
ATOM 1712 O O . THR B 1 51 ? 12.906 -8.219 5.508 1 93.88 51 THR B O 1
ATOM 1715 N N . LYS B 1 52 ? 13.32 -6.121 5.012 1 94.69 52 LYS B N 1
ATOM 1716 C CA . LYS B 1 52 ? 12.5 -5.551 6.078 1 94.69 52 LYS B CA 1
ATOM 1717 C C . LYS B 1 52 ? 11.016 -5.699 5.766 1 94.69 52 LYS B C 1
ATOM 1719 O O . LYS B 1 52 ? 10.172 -5.531 6.648 1 94.69 52 LYS B O 1
ATOM 1724 N N . ALA B 1 53 ? 10.719 -6.043 4.547 1 96.69 53 ALA B N 1
ATOM 1725 C CA . ALA B 1 53 ? 9.328 -6.176 4.133 1 96.69 53 ALA B CA 1
ATOM 1726 C C . ALA B 1 53 ? 8.719 -7.465 4.676 1 96.69 53 ALA B C 1
ATOM 1728 O O . ALA B 1 53 ? 7.504 -7.543 4.898 1 96.69 53 ALA B O 1
ATOM 1729 N N . LEU B 1 54 ? 9.578 -8.453 4.867 1 98 54 LEU B N 1
ATOM 1730 C CA . LEU B 1 54 ? 9.117 -9.797 5.203 1 98 54 LEU B CA 1
ATOM 1731 C C . LEU B 1 54 ? 8.297 -9.797 6.484 1 98 54 LEU B C 1
ATOM 1733 O O . LEU B 1 54 ? 7.172 -10.305 6.512 1 98 54 LEU B O 1
ATOM 1737 N N . PRO B 1 55 ? 8.711 -9.164 7.613 1 98 55 PRO B N 1
ATOM 1738 C CA . PRO B 1 55 ? 7.906 -9.164 8.836 1 98 55 PRO B CA 1
ATOM 1739 C C . PRO B 1 55 ? 6.555 -8.469 8.648 1 98 55 PRO B C 1
ATOM 1741 O O . PRO B 1 55 ? 5.543 -8.938 9.18 1 98 55 PRO B O 1
ATOM 1744 N N . LEU B 1 56 ? 6.512 -7.406 7.902 1 98.5 56 LEU B N 1
ATOM 1745 C CA . LEU B 1 56 ? 5.246 -6.711 7.703 1 98.5 56 LEU B CA 1
ATOM 1746 C C . LEU B 1 56 ? 4.305 -7.535 6.828 1 98.5 56 LEU B C 1
ATOM 1748 O O . LEU B 1 56 ? 3.098 -7.578 7.078 1 98.5 56 LEU B O 1
ATOM 1752 N N . ILE B 1 57 ? 4.844 -8.18 5.793 1 98.75 57 ILE B N 1
ATOM 1753 C CA . ILE B 1 57 ? 4.008 -9.023 4.945 1 98.75 57 ILE B CA 1
ATOM 1754 C C . ILE B 1 57 ? 3.396 -10.148 5.777 1 98.75 57 ILE B C 1
ATOM 1756 O O . ILE B 1 57 ? 2.213 -10.469 5.637 1 98.75 57 ILE B O 1
ATOM 1760 N N . LYS B 1 58 ? 4.211 -10.719 6.676 1 98.56 58 LYS B N 1
ATOM 1761 C CA . LYS B 1 58 ? 3.691 -11.75 7.57 1 98.56 58 LYS B CA 1
ATOM 1762 C C . LYS B 1 58 ? 2.561 -11.203 8.438 1 98.56 58 LYS B C 1
ATOM 1764 O O . LYS B 1 58 ? 1.522 -11.852 8.594 1 98.56 58 LYS B O 1
ATOM 1769 N N . GLU B 1 59 ? 2.748 -10.016 8.984 1 98.44 59 GLU B N 1
ATOM 1770 C CA . GLU B 1 59 ? 1.724 -9.367 9.797 1 98.44 59 GLU B CA 1
ATOM 1771 C C . GLU B 1 59 ? 0.438 -9.156 9 1 98.44 59 GLU B C 1
ATOM 1773 O O . GLU B 1 59 ? -0.657 -9.43 9.492 1 98.44 59 GLU B O 1
ATOM 1778 N N . LEU B 1 60 ? 0.58 -8.758 7.801 1 98.75 60 LEU B N 1
ATOM 1779 C CA . LEU B 1 60 ? -0.575 -8.461 6.961 1 98.75 60 LEU B CA 1
ATOM 1780 C C . LEU B 1 60 ? -1.3 -9.734 6.555 1 98.75 60 LEU B C 1
ATOM 1782 O O . LEU B 1 60 ? -2.529 -9.758 6.465 1 98.75 60 LEU B O 1
ATOM 1786 N N . ILE B 1 61 ? -0.543 -10.758 6.262 1 98.75 61 ILE B N 1
ATOM 1787 C CA . ILE B 1 61 ? -1.147 -12.039 5.926 1 98.75 61 ILE B CA 1
ATOM 1788 C C . ILE B 1 61 ? -2.008 -12.531 7.09 1 98.75 61 ILE B C 1
ATOM 1790 O O . ILE B 1 61 ? -3.139 -12.977 6.887 1 98.75 61 ILE B O 1
ATOM 1794 N N . LEU B 1 62 ? -1.515 -12.438 8.297 1 98.38 62 LEU B N 1
ATOM 1795 C CA . LEU B 1 62 ? -2.244 -12.891 9.477 1 98.38 62 LEU B CA 1
ATOM 1796 C C . LEU B 1 62 ? -3.461 -12.008 9.734 1 98.38 62 LEU B C 1
ATOM 1798 O O . LEU B 1 62 ? -4.531 -12.508 10.094 1 98.38 62 LEU B O 1
ATOM 1802 N N . TYR B 1 63 ? -3.281 -10.727 9.57 1 98.38 63 TYR B N 1
ATOM 1803 C CA . TYR B 1 63 ? -4.422 -9.828 9.672 1 98.38 63 TYR B CA 1
ATOM 1804 C C . TYR B 1 63 ? -5.516 -10.211 8.68 1 98.38 63 TYR B C 1
ATOM 1806 O O . TYR B 1 63 ? -6.688 -10.32 9.047 1 98.38 63 TYR B O 1
ATOM 1814 N N . GLY B 1 64 ? -5.109 -10.367 7.383 1 98.19 64 GLY B N 1
ATOM 1815 C CA . GLY B 1 64 ? -6.059 -10.75 6.352 1 98.19 64 GLY B CA 1
ATOM 1816 C C . GLY B 1 64 ? -6.762 -12.062 6.645 1 98.19 64 GLY B C 1
ATOM 1817 O O . GLY B 1 64 ? -7.965 -12.188 6.426 1 98.19 64 GLY B O 1
ATOM 1818 N N . LYS B 1 65 ? -5.98 -13.016 7.156 1 98.38 65 LYS B N 1
ATOM 1819 C CA . LYS B 1 65 ? -6.555 -14.305 7.504 1 98.38 65 LYS B CA 1
ATOM 1820 C C . LYS B 1 65 ? -7.711 -14.148 8.484 1 98.38 65 LYS B C 1
ATOM 1822 O O . LYS B 1 65 ? -8.734 -14.82 8.359 1 98.38 65 LYS B O 1
ATOM 1827 N N . ASP B 1 66 ? -7.559 -13.195 9.43 1 97.69 66 ASP B N 1
ATOM 1828 C CA . ASP B 1 66 ? -8.516 -13.062 10.523 1 97.69 66 ASP B CA 1
ATOM 1829 C C . ASP B 1 66 ? -9.656 -12.117 10.148 1 97.69 66 ASP B C 1
ATOM 1831 O O . ASP B 1 66 ? -10.703 -12.102 10.797 1 97.69 66 ASP B O 1
ATOM 1835 N N . ASN B 1 67 ? -9.484 -11.359 9.062 1 97.06 67 ASN B N 1
ATOM 1836 C CA . ASN B 1 67 ? -10.445 -10.281 8.859 1 97.06 67 ASN B CA 1
ATOM 1837 C C . ASN B 1 67 ? -11.031 -10.312 7.449 1 97.06 67 ASN B C 1
ATOM 1839 O O . ASN B 1 67 ? -11.961 -9.57 7.141 1 97.06 67 AS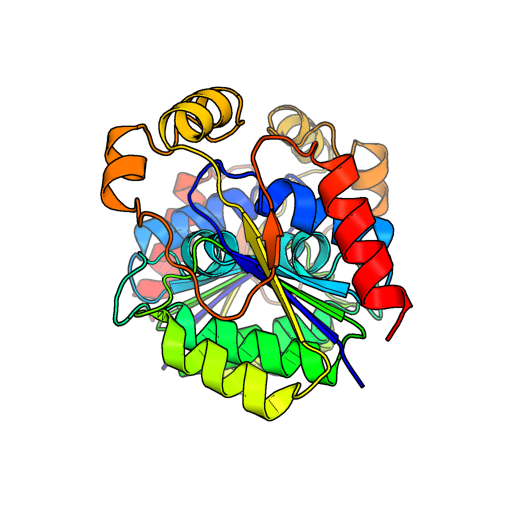N B O 1
ATOM 1843 N N . CYS B 1 68 ? -10.523 -11.156 6.555 1 97.56 68 CYS B N 1
ATOM 1844 C CA . CYS B 1 68 ? -10.977 -11.18 5.168 1 97.56 68 CYS B CA 1
ATOM 1845 C C . CYS B 1 68 ? -11.32 -12.602 4.734 1 97.56 68 CYS B C 1
ATOM 1847 O O . CYS B 1 68 ? -10.844 -13.5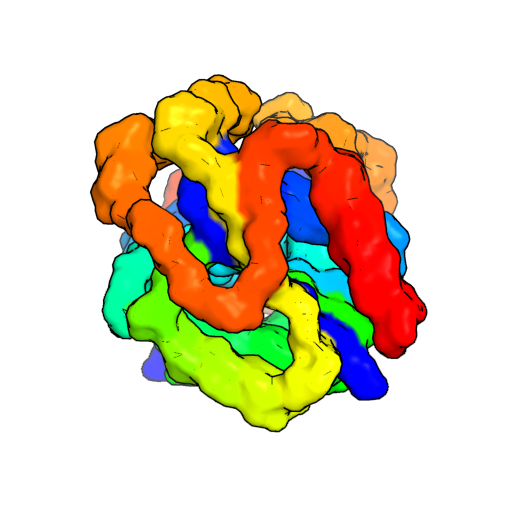7 5.324 1 97.56 68 CYS B O 1
ATOM 1849 N N . ASP B 1 69 ? -12.148 -12.734 3.717 1 97.25 69 ASP B N 1
ATOM 1850 C CA . ASP B 1 69 ? -12.508 -14.039 3.164 1 97.25 69 ASP B CA 1
ATOM 1851 C C . ASP B 1 69 ? -11.375 -14.602 2.311 1 97.25 69 ASP B C 1
ATOM 1853 O O . ASP B 1 69 ? -11.164 -15.812 2.271 1 97.25 69 ASP B O 1
ATOM 1857 N N . ILE B 1 70 ? -10.711 -13.711 1.641 1 98.31 70 ILE B N 1
ATOM 1858 C CA . ILE B 1 70 ? -9.617 -14.109 0.761 1 98.31 70 ILE B CA 1
ATOM 1859 C C . ILE B 1 70 ? -8.469 -13.109 0.876 1 98.31 70 ILE B C 1
ATOM 1861 O O . ILE B 1 70 ? -8.695 -11.898 0.941 1 98.31 70 ILE B O 1
ATOM 1865 N N . VAL B 1 71 ? -7.301 -13.617 0.935 1 98.75 71 VAL B N 1
ATOM 1866 C CA . VAL B 1 71 ? -6.078 -12.828 0.866 1 98.75 71 VAL B CA 1
ATOM 1867 C C . VAL B 1 71 ? -5.309 -13.172 -0.406 1 98.75 71 VAL B C 1
ATOM 1869 O O . VAL B 1 71 ? -5.078 -14.344 -0.7 1 98.75 71 VAL B O 1
ATOM 1872 N N . ILE B 1 72 ? -5.004 -12.195 -1.168 1 98.88 72 ILE B N 1
ATOM 1873 C CA . ILE B 1 72 ? -4.148 -12.344 -2.34 1 98.88 72 ILE B CA 1
ATOM 1874 C C . ILE B 1 72 ? -2.768 -11.758 -2.051 1 98.88 72 ILE B C 1
ATOM 1876 O O . ILE B 1 72 ? -2.65 -10.594 -1.655 1 98.88 72 ILE B O 1
ATOM 1880 N N . LEU B 1 73 ? -1.766 -12.531 -2.156 1 98.94 73 LEU B N 1
ATOM 1881 C CA . LEU B 1 73 ? -0.372 -12.109 -2.055 1 98.94 73 LEU B CA 1
ATOM 1882 C C . LEU B 1 73 ? 0.326 -12.211 -3.406 1 98.94 73 LEU B C 1
ATOM 1884 O O . LEU B 1 73 ? 0.35 -13.273 -4.02 1 98.94 73 LEU B O 1
ATOM 1888 N N . GLU B 1 74 ? 0.861 -11.094 -3.869 1 98.88 74 GLU B N 1
ATOM 1889 C CA . GLU B 1 74 ? 1.549 -11.188 -5.152 1 98.88 74 GLU B CA 1
ATOM 1890 C C . GLU B 1 74 ? 2.908 -10.492 -5.102 1 98.88 74 GLU B C 1
ATOM 1892 O O . GLU B 1 74 ? 3.088 -9.523 -4.363 1 98.88 74 GLU B O 1
ATOM 1897 N N . GLY B 1 75 ? 3.859 -10.961 -5.824 1 98.31 75 GLY B N 1
ATOM 1898 C CA . GLY B 1 75 ? 5.199 -10.406 -5.938 1 98.31 75 GLY B CA 1
ATOM 1899 C C . GLY B 1 75 ? 6.199 -11.383 -6.527 1 98.31 75 GLY B C 1
ATOM 1900 O O . GLY B 1 75 ? 5.848 -12.516 -6.855 1 98.31 75 GLY B O 1
ATOM 1901 N N . ILE B 1 76 ? 7.41 -10.906 -6.766 1 98.06 76 ILE B N 1
ATOM 1902 C CA . ILE B 1 76 ? 8.477 -11.836 -7.125 1 98.06 76 ILE B CA 1
ATOM 1903 C C . ILE B 1 76 ? 8.625 -12.891 -6.035 1 98.06 76 ILE B C 1
ATOM 1905 O O . ILE B 1 76 ? 8.625 -14.094 -6.324 1 98.06 76 ILE B O 1
ATOM 1909 N N . LEU B 1 77 ? 8.773 -12.461 -4.793 1 98.06 77 LEU B N 1
ATOM 1910 C CA . LEU B 1 77 ? 8.773 -13.344 -3.637 1 98.06 77 LEU B CA 1
ATOM 1911 C C . LEU B 1 77 ? 9.766 -14.492 -3.832 1 98.06 77 LEU B C 1
ATOM 1913 O O . LEU B 1 77 ? 9.375 -15.656 -3.834 1 98.06 77 LEU B O 1
ATOM 1917 N N . ASN B 1 78 ? 11.008 -14.039 -3.934 1 97.69 78 ASN B N 1
ATOM 1918 C CA . ASN B 1 78 ? 12.086 -15.008 -4.027 1 97.69 78 ASN B CA 1
ATOM 1919 C C . ASN B 1 78 ? 11.938 -16.125 -3 1 97.69 78 ASN B C 1
ATOM 1921 O O . ASN B 1 78 ? 11.828 -15.859 -1.801 1 97.69 78 ASN B O 1
ATOM 1925 N N . SER B 1 79 ? 11.977 -17.391 -3.494 1 97.5 79 SER B N 1
ATOM 1926 C CA . SER B 1 79 ? 11.625 -18.516 -2.633 1 97.5 79 SER B CA 1
ATOM 1927 C C . SER B 1 79 ? 12.609 -18.656 -1.475 1 97.5 79 SER B C 1
ATOM 1929 O O . SER B 1 79 ? 12.227 -19.062 -0.374 1 97.5 79 SER B O 1
ATOM 1931 N N . ASP B 1 80 ? 13.836 -18.25 -1.688 1 96.5 80 ASP B N 1
ATOM 1932 C CA . ASP B 1 80 ? 14.844 -18.344 -0.632 1 96.5 80 ASP B CA 1
ATOM 1933 C C . ASP B 1 80 ? 14.664 -17.219 0.385 1 96.5 80 ASP B C 1
ATOM 1935 O O . ASP B 1 80 ? 14.727 -17.453 1.594 1 96.5 80 ASP B O 1
ATOM 1939 N N . TRP B 1 81 ? 14.477 -16.078 -0.108 1 97.31 81 TRP B N 1
ATOM 1940 C CA . TRP B 1 81 ? 14.383 -14.906 0.764 1 97.31 81 TRP B CA 1
ATOM 1941 C C . TRP B 1 81 ? 13.117 -14.969 1.614 1 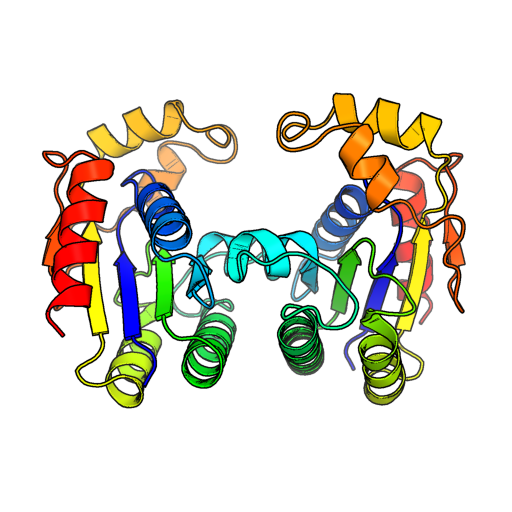97.31 81 TRP B C 1
ATOM 1943 O O . TRP B 1 81 ? 13.109 -14.5 2.756 1 97.31 81 TRP B O 1
ATOM 1953 N N . TYR B 1 82 ? 12.016 -15.562 0.997 1 97.88 82 TYR B N 1
ATOM 1954 C CA . TYR B 1 82 ? 10.711 -15.523 1.649 1 97.88 82 TYR B CA 1
ATOM 1955 C C . TYR B 1 82 ? 10.305 -16.906 2.154 1 97.88 82 TYR B C 1
ATOM 1957 O O . TYR B 1 82 ? 9.125 -17.156 2.387 1 97.88 82 TYR B O 1
ATOM 1965 N N . HIS B 1 83 ? 11.188 -17.766 2.379 1 97.31 83 HIS B N 1
ATOM 1966 C CA . HIS B 1 83 ? 10.875 -19.141 2.74 1 97.31 83 HIS B CA 1
ATOM 1967 C C . HIS B 1 83 ? 10.086 -19.203 4.043 1 97.31 83 HIS B C 1
ATOM 1969 O O . HIS B 1 83 ? 9.172 -20.031 4.18 1 97.31 83 HIS B O 1
ATOM 1975 N N . THR B 1 84 ? 10.414 -18.328 5.035 1 97.94 84 THR B N 1
ATOM 1976 C CA . THR B 1 84 ? 9.711 -18.391 6.312 1 97.94 84 THR B CA 1
ATOM 1977 C C . THR B 1 84 ? 8.273 -17.906 6.152 1 97.94 84 THR B C 1
ATOM 1979 O O . THR B 1 84 ? 7.391 -18.312 6.918 1 97.94 84 THR B O 1
ATOM 1982 N N . LEU B 1 85 ? 8.07 -17.047 5.188 1 98.31 85 LEU B N 1
ATOM 1983 C CA . LEU B 1 85 ? 6.711 -16.625 4.879 1 98.31 85 LEU B CA 1
ATOM 1984 C C . LEU B 1 85 ? 5.879 -17.797 4.375 1 98.31 85 LEU B C 1
ATOM 1986 O O . LEU B 1 85 ? 4.746 -17.984 4.816 1 98.31 85 LEU B O 1
ATOM 1990 N N . PHE B 1 86 ? 6.434 -18.547 3.486 1 98.12 86 PHE B N 1
ATOM 1991 C CA . PHE B 1 86 ? 5.715 -19.688 2.922 1 98.12 86 PHE B CA 1
ATOM 1992 C C . PHE B 1 86 ? 5.449 -20.75 3.988 1 98.12 86 PHE B C 1
ATOM 1994 O O . PHE B 1 86 ? 4.379 -21.359 4.008 1 98.12 86 PHE B O 1
ATOM 2001 N N . GLU B 1 87 ? 6.375 -20.906 4.879 1 98.06 87 GLU B N 1
ATOM 2002 C CA . GLU B 1 87 ? 6.168 -21.812 5.996 1 98.06 87 GLU B CA 1
ATOM 2003 C C . GLU B 1 87 ? 5.016 -21.344 6.887 1 98.06 87 GLU B C 1
ATOM 2005 O O . GLU B 1 87 ? 4.172 -22.156 7.285 1 98.06 87 GLU B O 1
ATOM 2010 N N . LEU B 1 88 ? 5.043 -20.078 7.172 1 98.38 88 LEU B N 1
ATOM 2011 C CA . LEU B 1 88 ? 3.98 -19.516 7.988 1 98.38 88 LEU B CA 1
ATOM 2012 C C . LEU B 1 88 ? 2.619 -19.703 7.332 1 98.38 88 LEU B C 1
ATOM 2014 O O . LEU B 1 88 ? 1.662 -20.125 7.988 1 98.38 88 LEU B O 1
ATOM 2018 N N . THR B 1 89 ? 2.562 -19.422 6.023 1 98.12 89 THR B N 1
ATOM 2019 C CA . THR B 1 89 ? 1.279 -19.516 5.336 1 98.12 89 THR B CA 1
ATOM 2020 C C . THR B 1 89 ? 0.802 -20.969 5.273 1 98.12 89 THR B C 1
ATOM 2022 O O . THR B 1 89 ? -0.393 -21.234 5.41 1 98.12 89 THR B O 1
ATOM 2025 N N . LYS B 1 90 ? 1.701 -21.875 5.031 1 97.56 90 LYS B N 1
ATOM 2026 C CA . LYS B 1 90 ? 1.342 -23.297 5.039 1 97.56 90 LYS B CA 1
ATOM 2027 C C . LYS B 1 90 ? 0.742 -23.703 6.379 1 97.56 90 LYS B C 1
ATOM 2029 O O . LYS B 1 90 ? -0.257 -24.422 6.426 1 97.56 90 LYS B O 1
ATOM 2034 N N . PHE B 1 91 ? 1.334 -23.234 7.426 1 97.81 91 PHE B N 1
ATOM 2035 C CA . PHE B 1 91 ? 0.892 -23.562 8.773 1 97.81 91 PHE B CA 1
ATOM 2036 C C . PHE B 1 91 ? -0.468 -22.938 9.07 1 97.81 91 PHE B C 1
ATOM 2038 O O . PHE B 1 91 ? -1.347 -23.594 9.633 1 97.81 91 PHE B O 1
ATOM 2045 N N . LYS B 1 92 ? -0.672 -21.75 8.688 1 98.06 92 LYS B N 1
ATOM 2046 C CA . LYS B 1 92 ? -1.839 -20.984 9.109 1 98.06 92 LYS B CA 1
ATOM 2047 C C . LYS B 1 92 ? -3.035 -21.25 8.203 1 98.06 92 LYS B C 1
ATOM 2049 O O . LYS B 1 92 ? -4.184 -21.219 8.648 1 98.06 92 LYS B O 1
ATOM 2054 N N . PHE B 1 93 ? -2.811 -21.562 6.902 1 97.56 93 PHE B N 1
ATOM 2055 C CA . PHE B 1 93 ? -3.91 -21.688 5.953 1 97.56 93 PHE B CA 1
ATOM 2056 C C . PHE B 1 93 ? -4.145 -23.141 5.59 1 97.56 93 PHE B C 1
ATOM 2058 O O . PHE B 1 93 ? -5.215 -23.5 5.094 1 97.56 93 PHE B O 1
ATOM 2065 N N . GLU B 1 94 ? -3.057 -23.938 5.75 1 94.88 94 GLU B N 1
ATOM 2066 C CA . GLU B 1 94 ? -3.15 -25.375 5.496 1 94.88 94 GLU B CA 1
ATOM 2067 C C . GLU B 1 94 ? -3.607 -25.656 4.07 1 94.88 94 GLU B C 1
ATOM 2069 O O . GLU B 1 94 ? -2.939 -25.25 3.109 1 94.88 94 GLU B O 1
ATOM 2074 N N . ASP B 1 95 ? -4.828 -26.234 3.873 1 92.31 95 ASP B N 1
ATOM 2075 C CA . ASP B 1 95 ? -5.262 -26.672 2.549 1 92.31 95 ASP B CA 1
ATOM 2076 C C . ASP B 1 95 ? -5.996 -25.547 1.815 1 92.31 95 ASP B C 1
ATOM 2078 O O . ASP B 1 95 ? -6.484 -25.75 0.702 1 92.31 95 ASP B O 1
ATOM 2082 N N . LYS B 1 96 ? -6.023 -24.406 2.348 1 96.81 96 LYS B N 1
ATOM 2083 C CA . LYS B 1 96 ? -6.73 -23.281 1.738 1 96.81 96 LYS B CA 1
ATOM 2084 C C . LYS B 1 96 ? -5.754 -22.328 1.062 1 96.81 96 LYS B C 1
ATOM 2086 O O . LYS B 1 96 ? -5.906 -21.109 1.154 1 96.81 96 LYS B O 1
ATOM 2091 N N . ILE B 1 97 ? -4.68 -22.906 0.523 1 97.94 97 ILE B N 1
ATOM 2092 C CA . ILE B 1 97 ? -3.695 -22.125 -0.223 1 97.94 97 ILE B CA 1
ATOM 2093 C C . ILE B 1 97 ? -3.791 -22.469 -1.709 1 97.94 97 ILE B C 1
ATOM 2095 O O . ILE B 1 97 ? -3.809 -23.641 -2.084 1 97.94 97 ILE B O 1
ATOM 2099 N N . PHE B 1 98 ? -3.857 -21.469 -2.496 1 98.38 98 PHE B N 1
ATOM 2100 C CA . PHE B 1 98 ? -3.799 -21.547 -3.951 1 98.38 98 PHE B CA 1
ATOM 2101 C C . PHE B 1 98 ? -2.604 -20.781 -4.492 1 98.38 98 PHE B C 1
ATOM 2103 O O . PHE B 1 98 ? -2.627 -19.547 -4.539 1 98.38 98 PHE B O 1
ATOM 2110 N N . ALA B 1 99 ? -1.602 -21.547 -4.895 1 98.5 99 ALA B N 1
ATOM 2111 C CA . ALA B 1 99 ? -0.32 -20.953 -5.246 1 98.5 99 ALA B CA 1
ATOM 2112 C C . ALA B 1 99 ? -0.039 -21.094 -6.742 1 98.5 99 ALA B C 1
ATOM 2114 O O . ALA B 1 99 ? -0.242 -22.156 -7.316 1 98.5 99 ALA B O 1
ATOM 2115 N N . TYR B 1 100 ? 0.443 -20 -7.305 1 98.75 100 TYR B N 1
ATOM 2116 C CA . TYR B 1 100 ? 0.728 -19.938 -8.734 1 98.75 100 TYR B CA 1
ATOM 2117 C C . TYR B 1 100 ? 2.074 -19.281 -8.992 1 98.75 100 TYR B C 1
ATOM 2119 O O . TYR B 1 100 ? 2.461 -18.344 -8.281 1 98.75 100 TYR B O 1
ATOM 2127 N N . TYR B 1 101 ? 2.736 -19.766 -10.016 1 98.62 101 TYR B N 1
ATOM 2128 C CA . TYR B 1 101 ? 3.945 -19.125 -10.523 1 98.62 101 TYR B CA 1
ATOM 2129 C C . TYR B 1 101 ? 3.791 -18.734 -11.984 1 98.62 101 TYR B C 1
ATOM 2131 O O . TYR B 1 101 ? 3.498 -19.594 -12.828 1 98.62 101 TYR B O 1
ATOM 2139 N N . TYR B 1 102 ? 3.916 -17.5 -12.227 1 98.25 102 TYR B N 1
ATOM 2140 C CA . TYR B 1 102 ? 3.791 -17 -13.586 1 98.25 102 TYR B CA 1
ATOM 2141 C C . TYR B 1 102 ? 5.117 -17.094 -14.328 1 98.25 102 TYR B C 1
ATOM 2143 O O . TYR B 1 102 ? 5.953 -16.188 -14.234 1 98.25 102 TYR B O 1
ATOM 2151 N N . ASP B 1 103 ? 5.266 -18.109 -15.133 1 97.69 103 ASP B N 1
ATOM 2152 C CA . ASP B 1 103 ? 6.5 -18.422 -15.852 1 97.69 103 ASP B CA 1
ATOM 2153 C C . ASP B 1 103 ? 6.5 -17.781 -17.234 1 97.69 103 ASP B C 1
ATOM 2155 O O . ASP B 1 103 ? 6.031 -18.406 -18.203 1 97.69 103 ASP B O 1
ATOM 2159 N N . ILE B 1 104 ? 7.082 -16.641 -17.312 1 97.56 104 ILE B N 1
ATOM 2160 C CA . ILE B 1 104 ? 7.188 -15.867 -18.547 1 97.56 104 ILE B CA 1
ATOM 2161 C C . ILE B 1 104 ? 8.656 -15.688 -18.922 1 97.56 104 ILE B C 1
ATOM 2163 O O . ILE B 1 104 ? 9.484 -15.328 -18.078 1 97.56 104 ILE B O 1
ATOM 2167 N N . PRO B 1 105 ? 9.031 -15.961 -20.188 1 97.38 105 PRO B N 1
ATOM 2168 C CA . PRO B 1 105 ? 10.43 -15.758 -20.594 1 97.38 105 PRO B CA 1
ATOM 2169 C C . PRO B 1 105 ? 10.898 -14.32 -20.391 1 97.38 105 PRO B C 1
ATOM 2171 O O . PRO B 1 105 ? 10.109 -13.383 -20.562 1 97.38 105 PRO B O 1
ATOM 2174 N N . PHE B 1 106 ? 12.195 -14.18 -20.125 1 97.56 106 PHE B N 1
ATOM 2175 C CA . PHE B 1 106 ? 12.781 -12.883 -19.828 1 97.56 106 PHE B CA 1
ATOM 2176 C C . PHE B 1 106 ? 12.508 -11.891 -20.953 1 97.56 106 PHE B C 1
ATOM 2178 O O . PHE B 1 106 ? 12.078 -10.766 -20.703 1 97.56 106 PHE B O 1
ATOM 2185 N N . GLU B 1 107 ? 12.695 -12.289 -22.156 1 96.56 107 GLU B N 1
ATOM 2186 C CA . GLU B 1 107 ? 12.523 -11.406 -23.312 1 96.56 107 GLU B CA 1
ATOM 2187 C C . GLU B 1 107 ? 11.094 -10.875 -23.391 1 96.56 107 GLU B C 1
ATOM 2189 O O . GLU B 1 107 ? 10.883 -9.711 -23.719 1 96.56 107 GLU B O 1
ATOM 2194 N N . GLU B 1 108 ? 10.219 -11.766 -23.047 1 96.44 108 GLU B N 1
ATOM 2195 C CA . GLU B 1 108 ? 8.812 -11.359 -23.047 1 96.44 108 GLU B CA 1
ATOM 2196 C C . GLU B 1 108 ? 8.531 -10.359 -21.938 1 96.44 108 GLU B C 1
ATOM 2198 O O . GLU B 1 108 ? 7.75 -9.422 -22.109 1 96.44 108 GLU B O 1
ATOM 2203 N N . THR B 1 109 ? 9.125 -10.508 -20.781 1 96.88 109 THR B N 1
ATOM 2204 C CA . THR B 1 109 ? 8.891 -9.609 -19.656 1 96.88 109 THR B CA 1
ATOM 2205 C C . THR B 1 109 ? 9.406 -8.211 -19.969 1 96.88 109 THR B C 1
ATOM 2207 O O . THR B 1 109 ? 8.805 -7.215 -19.547 1 96.88 109 THR B O 1
ATOM 2210 N N . ILE B 1 110 ? 10.5 -8.148 -20.672 1 95.75 110 ILE B N 1
ATOM 2211 C CA . ILE B 1 110 ? 11.078 -6.863 -21.062 1 95.75 110 ILE B CA 1
ATOM 2212 C C . ILE B 1 110 ? 10.102 -6.109 -21.953 1 95.75 110 ILE B C 1
ATOM 2214 O O . ILE B 1 110 ? 9.875 -4.914 -21.781 1 95.75 110 ILE B O 1
ATOM 2218 N N . LEU B 1 111 ? 9.539 -6.82 -22.922 1 95 111 LEU B N 1
ATOM 2219 C CA . LEU B 1 111 ? 8.578 -6.215 -23.844 1 95 111 LEU B CA 1
ATOM 2220 C C . LEU B 1 111 ? 7.371 -5.676 -23.078 1 95 111 LEU B C 1
ATOM 2222 O O . LEU B 1 111 ? 6.922 -4.555 -23.344 1 95 111 LEU B O 1
ATOM 2226 N N . ARG B 1 112 ? 6.898 -6.406 -22.188 1 93.81 112 ARG B N 1
ATOM 2227 C CA . ARG B 1 112 ? 5.754 -6.004 -21.359 1 93.81 112 ARG B CA 1
ATOM 2228 C C . ARG B 1 112 ? 6.098 -4.805 -20.484 1 93.81 112 ARG B C 1
ATOM 2230 O O . ARG B 1 112 ? 5.258 -3.936 -20.25 1 93.81 112 ARG B O 1
ATOM 2237 N N . HIS B 1 113 ? 7.309 -4.758 -19.984 1 93.94 113 HIS B N 1
ATOM 2238 C CA . HIS B 1 113 ? 7.75 -3.686 -19.094 1 93.94 113 HIS B CA 1
ATOM 2239 C C . HIS B 1 113 ? 7.645 -2.328 -19.781 1 93.94 113 HIS B C 1
ATOM 2241 O O . HIS B 1 113 ? 7.188 -1.354 -19.172 1 93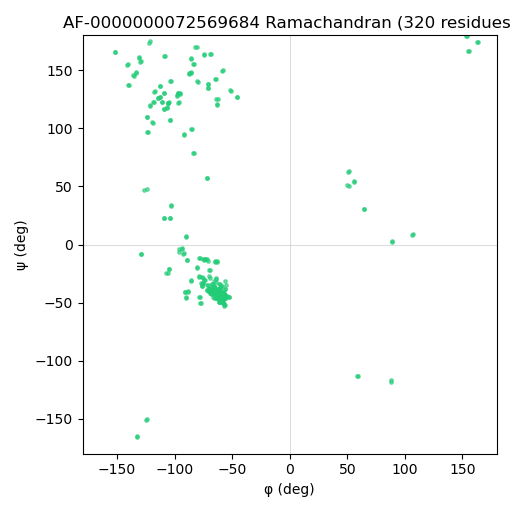.94 113 HIS B O 1
ATOM 2247 N N . TYR B 1 114 ? 7.906 -2.324 -21.016 1 92.12 114 TYR B N 1
ATOM 2248 C CA . TYR B 1 114 ? 7.953 -1.062 -21.75 1 92.12 114 TYR B CA 1
ATOM 2249 C C . TYR B 1 114 ? 6.547 -0.528 -22.016 1 92.12 114 TYR B C 1
ATOM 2251 O O . TYR B 1 114 ? 6.379 0.631 -22.391 1 92.12 114 TYR B O 1
ATOM 2259 N N . THR B 1 115 ? 5.531 -1.321 -21.812 1 90.06 115 THR B N 1
ATOM 2260 C CA . THR B 1 115 ? 4.152 -0.883 -22 1 90.06 115 THR B CA 1
ATOM 2261 C C . THR B 1 115 ? 3.562 -0.387 -20.672 1 90.06 115 THR B C 1
ATOM 2263 O O . THR B 1 115 ? 2.455 0.154 -20.656 1 90.06 115 THR B O 1
ATOM 2266 N N . LYS B 1 116 ? 4.297 -0.493 -19.578 1 88.31 116 LYS B N 1
ATOM 2267 C CA . LYS B 1 116 ? 3.801 -0.11 -18.266 1 88.31 116 LYS B CA 1
ATOM 2268 C C . LYS B 1 116 ? 3.947 1.392 -18.031 1 88.31 116 LYS B C 1
ATOM 2270 O O . LYS B 1 116 ? 4.859 2.02 -18.578 1 88.31 116 LYS B O 1
ATOM 2275 N N . SER B 1 117 ? 3.111 1.926 -17.156 1 81.44 117 SER B N 1
ATOM 2276 C CA . SER B 1 117 ? 3.164 3.342 -16.812 1 81.44 117 SER B CA 1
ATOM 2277 C C . SER B 1 117 ? 4.418 3.67 -16 1 81.44 117 SER B C 1
ATOM 2279 O O . SER B 1 117 ? 4.918 4.797 -16.062 1 81.44 117 SER B O 1
ATOM 2281 N N . ASN B 1 118 ? 4.992 2.615 -15.359 1 80.44 118 ASN B N 1
ATOM 2282 C CA . ASN B 1 118 ? 6.16 2.871 -14.523 1 80.44 118 ASN B CA 1
ATOM 2283 C C . ASN B 1 118 ? 7.449 2.418 -15.211 1 80.44 118 ASN B C 1
ATOM 2285 O O . ASN B 1 118 ? 8.438 2.109 -14.539 1 80.44 118 ASN B O 1
ATOM 2289 N N . CYS B 1 119 ? 7.492 2.312 -16.453 1 84.5 119 CYS B N 1
ATOM 2290 C CA . CYS B 1 119 ? 8.617 1.761 -17.203 1 84.5 119 CYS B CA 1
ATOM 2291 C C . CYS B 1 119 ? 9.859 2.617 -17.016 1 84.5 119 CYS B C 1
ATOM 2293 O O . CYS B 1 119 ? 10.977 2.15 -17.25 1 84.5 119 CYS B O 1
ATOM 2295 N N . ASN B 1 120 ? 9.672 3.824 -16.5 1 87.12 120 ASN B N 1
ATOM 2296 C CA . ASN B 1 120 ? 10.82 4.703 -16.328 1 87.12 120 ASN B CA 1
ATOM 2297 C C . ASN B 1 120 ? 11.438 4.555 -14.938 1 87.12 120 ASN B C 1
ATOM 2299 O O . ASN B 1 120 ? 12.523 5.086 -14.672 1 87.12 120 ASN B O 1
ATOM 2303 N N . ASP B 1 121 ? 10.82 3.842 -14.102 1 88 121 ASP B N 1
ATOM 2304 C CA . ASP B 1 121 ? 11.312 3.688 -12.734 1 88 121 ASP B CA 1
ATOM 2305 C C . ASP B 1 121 ? 12.492 2.721 -12.68 1 88 121 ASP B C 1
ATOM 2307 O O . ASP B 1 121 ? 13.344 2.818 -11.789 1 88 121 ASP B O 1
ATOM 2311 N N . PHE B 1 122 ? 12.477 1.768 -13.508 1 90 122 PHE B N 1
ATOM 2312 C CA . PHE B 1 122 ? 13.562 0.8 -13.664 1 90 122 PHE B CA 1
ATOM 2313 C C . PHE B 1 122 ? 13.594 0.25 -15.086 1 90 122 PHE B C 1
ATOM 2315 O O . PHE B 1 122 ? 12.641 0.426 -15.844 1 90 122 PHE B O 1
ATOM 2322 N N . GLY B 1 123 ? 14.742 -0.412 -15.414 1 92.38 123 GLY B N 1
ATOM 2323 C CA . GLY B 1 123 ? 14.875 -0.906 -16.781 1 92.38 123 GLY B CA 1
ATOM 2324 C C . GLY B 1 123 ? 15.344 -2.348 -16.844 1 92.38 123 GLY B C 1
ATOM 2325 O O . GLY B 1 123 ? 15.242 -3.086 -15.867 1 92.38 123 GLY B O 1
ATOM 2326 N N . GLU B 1 124 ? 15.734 -2.652 -18.047 1 94.38 124 GLU B N 1
ATOM 2327 C CA . GLU B 1 124 ? 16.156 -4.02 -18.344 1 94.38 124 GLU B CA 1
ATOM 2328 C C . GLU B 1 124 ? 17.266 -4.473 -17.391 1 94.38 124 GLU B C 1
ATOM 2330 O O . GLU B 1 124 ? 17.266 -5.613 -16.922 1 94.38 124 GLU B O 1
ATOM 2335 N N . ASN B 1 125 ? 18.234 -3.65 -17.141 1 95.06 125 ASN B N 1
ATOM 2336 C CA . ASN B 1 125 ? 19.344 -4.008 -16.266 1 95.06 125 ASN B CA 1
ATOM 2337 C C . ASN B 1 125 ? 18.859 -4.344 -14.859 1 95.06 125 ASN B C 1
ATOM 2339 O O . ASN B 1 125 ? 19.344 -5.309 -14.258 1 95.06 125 ASN B O 1
ATOM 2343 N N . ASP B 1 126 ? 17.969 -3.574 -14.375 1 94.25 126 ASP B N 1
ATOM 2344 C CA . ASP B 1 126 ? 17.359 -3.867 -13.07 1 94.25 126 ASP B CA 1
ATOM 2345 C C . ASP B 1 126 ? 16.641 -5.215 -13.094 1 94.25 126 ASP B C 1
ATOM 2347 O O . ASP B 1 126 ? 16.844 -6.039 -12.195 1 94.25 126 ASP B O 1
ATOM 2351 N N . MET B 1 127 ? 15.891 -5.402 -14.125 1 95.25 127 MET B N 1
ATOM 2352 C CA . MET B 1 127 ? 15.117 -6.629 -14.258 1 95.25 127 MET B CA 1
ATOM 2353 C C . MET B 1 127 ? 16.031 -7.852 -14.305 1 95.25 127 MET B C 1
ATOM 2355 O O . MET B 1 127 ? 15.695 -8.898 -13.75 1 95.25 127 MET B O 1
ATOM 2359 N N . ARG B 1 128 ? 17.172 -7.715 -14.883 1 95.25 128 ARG B N 1
ATOM 2360 C CA . ARG B 1 128 ? 18.141 -8.805 -14.953 1 95.25 128 ARG B CA 1
ATOM 2361 C C . ARG B 1 128 ? 18.734 -9.094 -13.586 1 95.25 128 ARG B C 1
ATOM 2363 O O . ARG B 1 128 ? 18.953 -10.258 -13.227 1 95.25 128 ARG B O 1
ATOM 2370 N N . THR B 1 129 ? 18.938 -8.055 -12.859 1 92.62 129 THR B N 1
ATOM 2371 C CA . THR B 1 129 ? 19.547 -8.211 -11.539 1 92.62 129 THR B CA 1
ATOM 2372 C C . THR B 1 129 ? 18.609 -8.977 -10.609 1 92.62 129 THR B C 1
ATOM 2374 O O . THR B 1 129 ? 19.062 -9.75 -9.758 1 92.62 129 THR B O 1
ATOM 2377 N N . TRP B 1 130 ? 17.328 -8.812 -10.812 1 91.56 130 TRP B N 1
ATOM 2378 C CA . TRP B 1 130 ? 16.344 -9.438 -9.93 1 91.56 130 TRP B CA 1
ATOM 2379 C C . TRP B 1 130 ? 15.852 -10.758 -10.516 1 91.56 130 TRP B C 1
ATOM 2381 O O . TRP B 1 130 ? 15.062 -11.461 -9.883 1 91.56 130 TRP B O 1
ATOM 2391 N N . TRP B 1 131 ? 16.328 -11.031 -11.719 1 96.06 131 TRP B N 1
ATOM 2392 C CA . TRP B 1 131 ? 15.812 -12.203 -12.414 1 96.06 131 TRP B CA 1
ATOM 2393 C C . TRP B 1 131 ? 16.172 -13.484 -11.664 1 96.06 131 TRP B C 1
ATOM 2395 O O . TRP B 1 131 ? 17.328 -13.672 -11.266 1 96.06 131 TRP B O 1
ATOM 2405 N N . ASN B 1 132 ? 15.25 -14.234 -11.359 1 94.69 132 ASN B N 1
ATOM 2406 C CA . ASN B 1 132 ? 15.414 -15.57 -10.781 1 94.69 132 ASN B CA 1
ATOM 2407 C C . ASN B 1 132 ? 14.727 -16.641 -11.633 1 94.69 132 ASN B C 1
ATOM 2409 O O . ASN B 1 132 ? 13.516 -16.828 -11.531 1 94.69 132 ASN B O 1
ATOM 2413 N N . GLU B 1 133 ? 15.477 -17.281 -12.469 1 93.5 133 GLU B N 1
ATOM 2414 C CA . GLU B 1 133 ? 14.961 -18.219 -13.469 1 93.5 133 GLU B CA 1
ATOM 2415 C C . GLU B 1 133 ? 14.289 -19.406 -12.805 1 93.5 133 GLU B C 1
ATOM 2417 O O . GLU B 1 133 ? 14.938 -20.172 -12.07 1 93.5 133 GLU B O 1
ATOM 2422 N N . ARG B 1 134 ? 13 -19.656 -13.047 1 92.75 134 ARG B N 1
ATOM 2423 C CA . ARG B 1 134 ? 12.211 -20.828 -12.656 1 92.75 134 ARG B CA 1
ATOM 2424 C C . ARG B 1 134 ? 12.359 -21.109 -11.164 1 92.75 134 ARG B C 1
ATOM 2426 O O . ARG B 1 134 ? 12.688 -22.234 -10.781 1 92.75 134 ARG B O 1
ATOM 2433 N N . ASP B 1 135 ? 12.164 -20.109 -10.375 1 96.56 135 ASP B N 1
ATOM 2434 C CA . ASP B 1 135 ? 12.172 -20.203 -8.914 1 96.56 135 ASP B CA 1
ATOM 2435 C C . ASP B 1 135 ? 10.938 -20.922 -8.398 1 96.56 135 ASP B C 1
ATOM 2437 O O . ASP B 1 135 ? 10.219 -20.406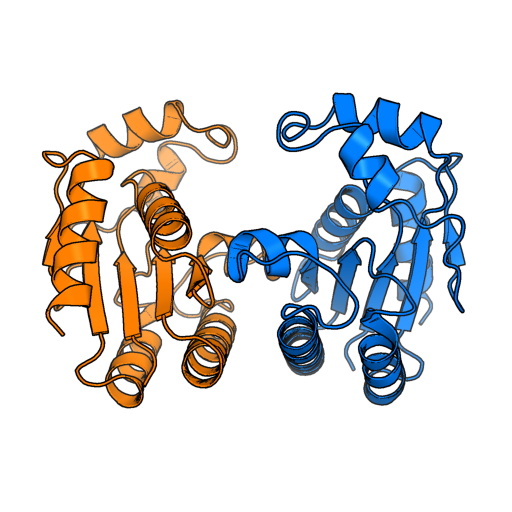 -7.535 1 96.56 135 ASP B O 1
ATOM 2441 N N . PHE B 1 136 ? 10.75 -22.141 -8.867 1 94.62 136 PHE B N 1
ATOM 2442 C CA . PHE B 1 136 ? 9.523 -22.891 -8.609 1 94.62 136 PHE B CA 1
ATOM 2443 C C . PHE B 1 136 ? 9.555 -23.516 -7.223 1 94.62 136 PHE B C 1
ATOM 2445 O O . PHE B 1 136 ? 10.602 -23.969 -6.762 1 94.62 136 PHE B O 1
ATOM 2452 N N . ILE B 1 137 ? 8.484 -23.484 -6.613 1 94.38 137 ILE B N 1
ATOM 2453 C CA . ILE B 1 137 ? 8.195 -24.312 -5.445 1 94.38 137 ILE B CA 1
ATOM 2454 C C . ILE B 1 137 ? 6.934 -25.125 -5.695 1 94.38 137 ILE B C 1
ATOM 2456 O O . ILE B 1 137 ? 6.703 -25.609 -6.812 1 94.38 137 ILE B O 1
ATOM 2460 N N . LYS B 1 138 ? 6.023 -25.547 -4.727 1 92.81 138 LYS B N 1
ATOM 2461 C CA . LYS B 1 138 ? 4.812 -26.328 -4.961 1 92.81 138 LYS B CA 1
ATOM 2462 C C . LYS B 1 138 ? 3.652 -25.422 -5.367 1 92.81 138 LYS B C 1
ATOM 2464 O O . LYS B 1 138 ? 2.816 -25.062 -4.539 1 92.81 138 LYS B O 1
ATOM 2469 N N . GLU B 1 139 ? 3.689 -25.016 -6.695 1 97.06 139 GLU B N 1
ATOM 2470 C CA . GLU B 1 139 ? 2.652 -24.109 -7.195 1 97.06 139 GLU B CA 1
ATOM 2471 C C . GLU B 1 139 ? 2.234 -24.484 -8.617 1 97.06 139 GLU B C 1
ATOM 2473 O O . GLU B 1 139 ? 2.941 -25.234 -9.297 1 97.06 139 GLU B O 1
ATOM 2478 N N . LYS B 1 140 ? 1.106 -24.156 -8.977 1 97.88 140 LYS B N 1
ATOM 2479 C CA . LYS B 1 140 ? 0.645 -24.281 -10.359 1 97.88 140 LYS B CA 1
ATOM 2480 C C . LYS B 1 140 ? 1.327 -23.266 -11.258 1 97.88 140 LYS B C 1
ATOM 2482 O O . LYS B 1 140 ? 1.475 -22.094 -10.883 1 97.88 140 LYS B O 1
ATOM 2487 N N . ILE B 1 141 ? 1.723 -23.734 -12.469 1 98.12 141 ILE B N 1
ATOM 2488 C CA . ILE B 1 141 ? 2.488 -22.859 -13.359 1 98.12 141 ILE B CA 1
ATOM 2489 C C . ILE B 1 141 ? 1.558 -22.219 -14.391 1 98.12 141 ILE B C 1
ATOM 2491 O O . ILE B 1 141 ? 0.75 -22.922 -15.016 1 98.12 141 ILE B O 1
ATOM 2495 N N . LEU B 1 142 ? 1.61 -20.922 -14.508 1 98.12 142 LEU B N 1
ATOM 2496 C CA . LEU B 1 142 ? 0.976 -20.156 -15.57 1 98.12 142 LEU B CA 1
ATOM 2497 C C . LEU B 1 142 ? 2.002 -19.703 -16.609 1 98.12 142 LEU B C 1
ATOM 2499 O O . LEU B 1 142 ? 3.109 -19.297 -16.25 1 98.12 142 LEU B O 1
ATOM 2503 N N . THR B 1 143 ? 1.659 -19.734 -17.844 1 97.5 143 THR B N 1
ATOM 2504 C CA . THR B 1 143 ? 2.639 -19.453 -18.891 1 97.5 143 THR B CA 1
ATOM 2505 C C . THR B 1 143 ? 2.191 -18.281 -19.75 1 97.5 143 THR B C 1
ATOM 2507 O O . THR B 1 143 ? 1.091 -17.75 -19.562 1 97.5 143 THR B O 1
ATOM 2510 N N . LYS B 1 144 ? 3.152 -17.922 -20.672 1 95.44 144 LYS B N 1
ATOM 2511 C CA . LYS B 1 144 ? 2.91 -16.781 -21.562 1 95.44 144 LYS B CA 1
ATOM 2512 C C . LYS B 1 144 ? 1.748 -17.078 -22.5 1 95.44 144 LYS B C 1
ATOM 2514 O O . LYS B 1 144 ? 1.217 -16.156 -23.141 1 95.44 144 LYS B O 1
ATOM 2519 N N . ASP B 1 145 ? 1.319 -18.328 -22.625 1 96.69 145 ASP B N 1
ATOM 2520 C CA . ASP B 1 145 ? 0.277 -18.719 -23.578 1 96.69 145 ASP B CA 1
ATOM 2521 C C . ASP B 1 145 ? -1.108 -18.359 -23.047 1 96.69 145 ASP B C 1
ATOM 2523 O O . ASP B 1 145 ? -2.096 -18.406 -23.781 1 96.69 145 ASP B O 1
ATOM 2527 N N . LEU B 1 146 ? -1.203 -18 -21.812 1 97.12 146 LEU B N 1
ATOM 2528 C CA . LEU B 1 146 ? -2.459 -17.578 -21.203 1 97.12 146 LEU B CA 1
ATOM 2529 C C . LEU B 1 146 ? -2.6 -16.062 -21.219 1 97.12 146 LEU B C 1
ATOM 2531 O O . LEU B 1 146 ? -1.655 -15.344 -20.875 1 97.12 146 LEU B O 1
ATOM 2535 N N . SER B 1 147 ? -3.734 -15.633 -21.672 1 96.88 147 SER B N 1
ATOM 2536 C CA . SER B 1 147 ? -4.051 -14.227 -21.453 1 96.88 147 SER B CA 1
ATOM 2537 C C . SER B 1 147 ? -4.312 -13.945 -19.984 1 96.88 147 SER B C 1
ATOM 2539 O O . SER B 1 147 ? -4.562 -14.875 -19.203 1 96.88 147 SER B O 1
ATOM 2541 N N . ALA B 1 148 ? -4.281 -12.711 -19.641 1 96.81 148 ALA B N 1
ATOM 2542 C CA . ALA B 1 148 ? -4.594 -12.32 -18.266 1 96.81 148 ALA B CA 1
ATOM 2543 C C . ALA B 1 148 ? -5.973 -12.828 -17.859 1 96.81 148 ALA B C 1
ATOM 2545 O O . ALA B 1 148 ? -6.145 -13.352 -16.75 1 96.81 148 ALA B O 1
ATOM 2546 N N . ASP B 1 149 ? -6.938 -12.688 -18.75 1 97.88 149 ASP B N 1
ATOM 2547 C CA . ASP B 1 149 ? -8.305 -13.109 -18.469 1 97.88 149 ASP B CA 1
ATOM 2548 C C . ASP B 1 149 ? -8.375 -14.625 -18.25 1 97.88 149 ASP B C 1
ATOM 2550 O O . ASP B 1 149 ? -9.078 -15.102 -17.375 1 97.88 149 ASP B O 1
ATOM 2554 N N . GLU B 1 150 ? -7.648 -15.328 -19.031 1 98.38 150 GLU B N 1
ATOM 2555 C CA . GLU B 1 150 ? -7.625 -16.781 -18.906 1 98.38 150 GLU B CA 1
ATOM 2556 C C . GLU B 1 150 ? -6.996 -17.219 -17.578 1 98.38 150 GLU B C 1
ATOM 2558 O O . GLU B 1 150 ? -7.48 -18.141 -16.922 1 98.38 150 GLU B O 1
ATOM 2563 N N . ALA B 1 151 ? -5.883 -16.594 -17.266 1 98.44 151 ALA B N 1
ATOM 2564 C CA . ALA B 1 151 ? -5.238 -16.891 -15.984 1 98.44 151 ALA B CA 1
ATOM 2565 C C . ALA B 1 151 ? -6.195 -16.656 -14.82 1 98.44 151 ALA B C 1
ATOM 2567 O O . ALA B 1 151 ? -6.309 -17.484 -13.914 1 98.44 151 ALA B O 1
ATOM 2568 N N . VAL B 1 152 ? -6.902 -15.516 -14.844 1 98.62 152 VAL B N 1
ATOM 2569 C CA . VAL B 1 152 ? -7.871 -15.172 -13.805 1 98.62 152 VAL B CA 1
ATOM 2570 C C . VAL B 1 152 ? -8.961 -16.234 -13.742 1 98.62 152 VAL B C 1
ATOM 2572 O O . VAL B 1 152 ? -9.359 -16.672 -12.656 1 98.62 152 VAL B O 1
ATOM 2575 N N . ASP B 1 153 ? -9.438 -16.672 -14.898 1 98 153 ASP B N 1
ATOM 2576 C CA . ASP B 1 153 ? -10.492 -17.688 -14.961 1 98 153 ASP B CA 1
ATOM 2577 C C . ASP B 1 153 ? -10.031 -19 -14.336 1 98 153 ASP B C 1
ATOM 2579 O O . ASP B 1 153 ? -10.797 -19.656 -13.633 1 98 153 ASP B O 1
ATOM 2583 N N . ILE B 1 154 ? -8.844 -19.344 -14.602 1 98.12 154 ILE B N 1
ATOM 2584 C CA . ILE B 1 154 ? -8.281 -20.562 -14.047 1 98.12 154 ILE B CA 1
ATOM 2585 C C . ILE B 1 154 ? -8.258 -20.469 -12.523 1 98.12 154 ILE B C 1
ATOM 2587 O O . ILE B 1 154 ? -8.688 -21.406 -11.828 1 98.12 154 ILE B O 1
ATOM 2591 N N . ILE B 1 155 ? -7.758 -19.391 -11.977 1 98.31 155 ILE B N 1
ATOM 2592 C CA . ILE B 1 155 ? -7.656 -19.203 -10.531 1 98.31 155 ILE B CA 1
ATOM 2593 C C . ILE B 1 155 ? -9.055 -19.203 -9.914 1 98.31 155 ILE B C 1
ATOM 2595 O O . ILE B 1 155 ? -9.281 -19.828 -8.875 1 98.31 155 ILE B O 1
ATOM 2599 N N . MET B 1 156 ? -9.977 -18.484 -10.57 1 97.88 156 MET B N 1
ATOM 2600 C CA . MET B 1 156 ? -11.352 -18.422 -10.078 1 97.88 156 MET B CA 1
ATOM 2601 C C . MET B 1 156 ? -11.961 -19.812 -9.992 1 97.88 156 MET B C 1
ATOM 2603 O O . MET B 1 156 ? -12.672 -20.141 -9.031 1 97.88 156 MET B O 1
ATOM 2607 N N . LYS B 1 157 ? -11.719 -20.609 -10.953 1 97.31 157 LYS B N 1
ATOM 2608 C CA . LYS B 1 157 ? -12.219 -21.984 -10.953 1 97.31 157 LYS B CA 1
ATOM 2609 C C . LYS B 1 157 ? -11.609 -22.797 -9.812 1 97.31 157 LYS B C 1
ATOM 2611 O O . LYS B 1 157 ? -12.305 -23.547 -9.141 1 97.31 157 LYS B O 1
ATOM 2616 N N . ASP B 1 158 ? -10.359 -22.625 -9.625 1 97.12 158 ASP B N 1
ATOM 2617 C CA . ASP B 1 158 ? -9.656 -23.375 -8.578 1 97.12 158 ASP B CA 1
ATOM 2618 C C . ASP B 1 158 ? -10.219 -23.031 -7.195 1 97.12 158 ASP B C 1
ATOM 2620 O O . ASP B 1 158 ? -10.359 -23.922 -6.348 1 97.12 158 ASP B O 1
ATOM 2624 N N . ILE B 1 159 ? -10.516 -21.75 -6.906 1 95.38 159 ILE B N 1
ATOM 2625 C CA . ILE B 1 159 ? -10.906 -21.328 -5.57 1 95.38 159 ILE B CA 1
ATOM 2626 C C . ILE B 1 159 ? -12.367 -21.672 -5.324 1 95.38 159 ILE B C 1
ATOM 2628 O O . ILE B 1 159 ? -12.82 -21.734 -4.176 1 95.38 159 ILE B O 1
ATOM 2632 N N . SER B 1 160 ? -13.188 -21.734 -6.414 1 90.69 160 SER B N 1
ATOM 2633 C CA . SER B 1 160 ? -14.602 -22.078 -6.293 1 90.69 160 SER B CA 1
ATOM 2634 C C . SER B 1 160 ? -14.789 -23.547 -5.941 1 90.69 160 SER B C 1
ATOM 2636 O O . SER B 1 160 ? -15.805 -23.922 -5.352 1 90.69 160 SER B O 1
ATOM 2638 N N . VAL B 1 161 ? -13.977 -24.453 -6.414 1 75.25 161 VAL B N 1
ATOM 2639 C CA . VAL B 1 161 ? -14.109 -25.891 -6.195 1 75.25 161 VAL B CA 1
ATOM 2640 C C . VAL B 1 161 ? -13.758 -26.219 -4.75 1 75.25 161 VAL B C 1
ATOM 2642 O O . VAL B 1 161 ? -14.219 -27.234 -4.211 1 75.25 161 VAL B O 1
ATOM 2645 N N . CYS B 1 162 ? -13.227 -25.391 -4.082 1 63.62 162 CYS B N 1
ATOM 2646 C CA . CYS B 1 162 ? -12.82 -25.719 -2.723 1 63.62 162 CYS B CA 1
ATOM 2647 C C . CYS B 1 162 ? -13.695 -25.016 -1.7 1 63.62 162 CYS B C 1
ATOM 2649 O O . CYS B 1 162 ? -14.039 -23.844 -1.878 1 63.62 162 CYS B O 1
#

Foldseek 3Di:
DAFEEEEAEAAQLCQVVLLVVLCVVVDPQEAEAELCCQDCVVVNHDDDLDTPSQVVSLVVVVVSLVRGNYYYYYYNCQCNSNVVVVVSCCVSCPPRYAYEYRQEDLVNSQVSLVVDPCVVVDHSVVRVVSDDHCSDDPHHYHYPVDDSVRVSVVSVVVNVVD/DAFEEEEAEAAQLCQVVLLVVLCVVVDPQEAEAELCCQDCVVVNHDDDLDTPSQVVSLVVVVVSVVRGNYYYYYYNCQCNSNVVVVVSCCVSCPPRYAYEYRQEDLVNSQVSLVVDPCVVVDHSVVRVVSDDHCSDDPHHYHYPVDDSVRVSVVSVVVNVVD

Secondary structure (DSSP, 8-state):
--EEEEEEE-TTSSHHHHHHHHHHHH-TTEEEEEHHIIIIIII----STT-THHHHHHHHHHHHHHH-SEEEEEE---TTTTHHHHHHHHHHHTT-EEEEEEE--HHHHHHHHTTSTTTTT--HHHHHHH--TT---SSEEEETTS-HHHHHHHHHHHHHH-/--EEEEEE--TTSSHHHHHHHHHHHH-TTEEEEEHHIIIIIII----STT-THHHHHHHHHHHHHHH-SEEEEEE---TTTTHHHHHHHHHHHTT-EEEEEEE--HHHHHHHHTTSTTTTT--HHHHHHH--TT---SSEEEETTS-HHHHHHHHHHHHHH-

InterPro domains:
  IPR027417 P-loop containing nucleoside triphosphate hydrolase [G3DSA:3.40.50.300] (2-160)
  IPR027417 P-loop containing nucleoside triphosphate hydrolase [SSF52540] (1-138)

Solvent-accessible surface area (backbone atoms only — not comparable to full-atom values): 17672 Å² total; per-residue (Å²): 132,32,35,37,37,38,34,29,30,53,81,48,46,49,49,69,60,35,52,52,50,43,41,62,71,67,39,78,49,29,31,41,46,44,48,60,51,49,19,53,62,25,39,59,50,69,85,55,74,79,31,75,44,56,65,55,52,50,52,48,52,54,50,30,47,76,72,21,56,30,29,37,39,33,34,53,67,50,57,78,49,40,42,69,53,54,51,48,47,46,69,74,40,51,88,35,60,47,44,33,33,34,56,49,57,67,71,57,17,52,60,47,34,68,73,41,94,62,38,83,79,54,52,69,69,56,51,56,72,69,56,62,86,83,70,73,71,98,48,48,80,41,49,73,88,49,52,63,68,53,49,39,50,52,52,54,53,59,60,65,77,99,133,33,34,36,37,38,34,28,31,53,82,49,47,50,47,69,60,36,52,52,51,43,39,61,72,68,40,78,49,29,32,41,48,44,48,60,51,47,20,55,62,26,38,58,50,68,83,55,74,78,29,74,43,55,64,54,52,51,52,48,51,54,49,30,50,76,71,22,56,30,30,36,38,34,34,53,69,52,58,78,48,40,41,68,53,55,51,49,47,46,69,75,40,52,90,35,59,48,43,34,34,34,55,50,57,66,72,57,18,53,61,48,34,68,73,42,94,62,37,82,78,54,50,69,68,55,51,59,72,69,56,62,85,81,69,73,71,98,48,48,79,41,50,74,87,48,50,62,68,51,50,39,50,53,52,52,52,60,59,65,77,98

Radius of gyration: 20.28 Å; Cα contacts (8 Å, |Δi|>4): 518; chains: 2; bounding box: 38×56×48 Å

Sequence (324 aa):
MSKLIIIRGNSGSGKTTIAKALQQKLGNNVMLISQDVIRREILHVHDGIDTKALPLIKELILYGKDNCDIVILEGILNSDWYHTLFELTKFKFEDKIFAYYYDIPFEETILRHYTKSNCNDFGENDMRTWWNERDFIKEKILTKDLSADEAVDIIMKDISVCMSKLIIIRGNSGSGKTTIAKALQQKLGNNVMLISQDVIRREILHVHDGIDTKALPLIKELILYGKDNCDIVILEGILNSDWYHTLFELTKFKFEDKIFAYYYDIPFEETILRHYTKSNCNDFGENDMRTWWNERDFIKEKILTKDLSADEAVDIIMKDISVC

pLDDT: mean 95.77, std 4.53, range [62.91, 98.94]

Organism: NCBI:txid632245

Nearest PDB structures (foldseek):
  4gp6-assembly1_B-2  TM=7.483E-01  e=3.173E-06  Acetivibrio thermocellus ATCC 27405
  4gp7-assembly1_B-2  TM=6.889E-01  e=9.283E-06  Acetivibrio thermocellus ATCC 27405
  3add-assembly1_B  TM=6.993E-01  e=1.859E-05  Methanocaldococcus jannaschii DSM 2661
  4jst-assembly1_B  TM=6.910E-01  e=1.981E-05  Acetivibrio thermocellus ATCC 27405
  4mde-assembly1_A  TM=7.284E-01  e=1.090E-04  Acetivibrio thermocellus ATCC 27405